Protein AF-A0A7W6QAN7-F1 (afdb_monomer)

Mean predicted aligned error: 10.16 Å

Foldseek 3Di:
DDDPPPDPPPDDPPVDDPPPDDVVVVVVLVVQVCVLLVLLLVLLQQLLDPDQLLRNLLSLLSSLVSLLVLLPPPPHAADDPVSLVSSLVSLVSSLVSLVVLLVVVPPPPPVVLSVVLSVLSNVSSVSSNDPCSDPPDDPVVVVVSSVSSNVSSVSSNVSSVVSVVVVVVVVVVVVVVVVVVCCVVVVPPPD

Structure (mmCIF, N/CA/C/O backbone):
data_AF-A0A7W6QAN7-F1
#
_entry.id   AF-A0A7W6QAN7-F1
#
loop_
_atom_site.group_PDB
_atom_site.id
_atom_site.type_symbol
_atom_site.label_atom_id
_atom_site.label_alt_id
_atom_site.label_comp_id
_atom_site.label_asym_id
_atom_site.label_entity_id
_atom_site.label_seq_id
_atom_site.pdbx_PDB_ins_code
_atom_site.Cartn_x
_atom_site.Cartn_y
_atom_site.Cartn_z
_atom_site.occupancy
_atom_site.B_iso_or_equiv
_atom_site.auth_seq_id
_atom_site.auth_comp_id
_atom_site.auth_asym_id
_atom_site.auth_atom_id
_atom_site.pdbx_PDB_model_num
ATOM 1 N N . MET A 1 1 ? 54.625 -9.431 -15.258 1.00 39.78 1 MET A N 1
ATOM 2 C CA . MET A 1 1 ? 53.895 -8.345 -14.573 1.00 39.78 1 MET A CA 1
ATOM 3 C C . MET A 1 1 ? 53.810 -7.167 -15.525 1.00 39.78 1 MET A C 1
ATOM 5 O O . MET A 1 1 ? 54.750 -6.391 -15.596 1.00 39.78 1 MET A O 1
ATOM 9 N N . ALA A 1 2 ? 52.734 -7.105 -16.310 1.00 32.12 2 ALA A N 1
ATOM 10 C CA . ALA A 1 2 ? 52.410 -5.961 -17.155 1.00 32.12 2 ALA A CA 1
ATOM 11 C C . ALA A 1 2 ? 51.303 -5.163 -16.451 1.00 32.12 2 ALA A C 1
ATOM 13 O O . ALA A 1 2 ? 50.337 -5.752 -15.968 1.00 32.12 2 ALA A O 1
ATOM 14 N N . SER A 1 3 ? 51.520 -3.858 -16.320 1.00 34.34 3 SER A N 1
ATOM 15 C CA . SER A 1 3 ? 50.620 -2.895 -15.686 1.00 34.34 3 SER A CA 1
ATOM 16 C C . SER A 1 3 ? 49.365 -2.708 -16.545 1.00 34.34 3 SER A C 1
ATOM 18 O O . SER A 1 3 ? 49.487 -2.406 -17.725 1.00 34.34 3 SER A O 1
ATOM 20 N N . ILE A 1 4 ? 48.173 -2.881 -15.965 1.00 44.44 4 ILE A N 1
ATOM 21 C CA . ILE A 1 4 ? 46.858 -2.679 -16.614 1.00 44.44 4 ILE A CA 1
ATOM 22 C C . ILE A 1 4 ? 46.400 -1.214 -16.424 1.00 44.44 4 ILE A C 1
ATOM 24 O O . ILE A 1 4 ? 45.236 -0.922 -16.192 1.00 44.44 4 ILE A O 1
ATOM 28 N N . PHE A 1 5 ? 47.335 -0.265 -16.485 1.00 43.25 5 PHE A N 1
ATOM 29 C CA . PHE A 1 5 ? 47.043 1.172 -16.420 1.00 43.25 5 PHE A CA 1
ATOM 30 C C . PHE A 1 5 ? 47.488 1.883 -17.702 1.00 43.25 5 PHE A C 1
ATOM 32 O O . PHE A 1 5 ? 48.150 2.910 -17.644 1.00 43.25 5 PHE A O 1
ATOM 39 N N . ASP A 1 6 ? 47.094 1.338 -18.853 1.00 43.75 6 ASP A N 1
ATOM 40 C CA . ASP A 1 6 ? 46.910 2.136 -20.069 1.00 43.75 6 ASP A CA 1
ATOM 41 C C . ASP A 1 6 ? 45.412 2.433 -20.193 1.00 43.75 6 ASP A C 1
ATOM 43 O O . ASP A 1 6 ? 44.675 1.810 -20.957 1.00 43.75 6 ASP A O 1
ATOM 47 N N . ALA A 1 7 ? 44.945 3.358 -19.355 1.00 43.59 7 ALA A N 1
ATOM 48 C CA . ALA A 1 7 ? 43.706 4.066 -19.618 1.00 43.59 7 ALA A CA 1
ATOM 49 C C . ALA A 1 7 ? 44.052 5.188 -20.601 1.00 43.59 7 ALA A C 1
ATOM 51 O O . ALA A 1 7 ? 44.757 6.134 -20.251 1.00 43.59 7 ALA A O 1
ATOM 52 N N . HIS A 1 8 ? 43.587 5.048 -21.841 1.00 39.75 8 HIS A N 1
ATOM 53 C CA . HIS A 1 8 ? 43.457 6.181 -22.743 1.00 39.75 8 HIS A CA 1
ATOM 54 C C . HIS A 1 8 ? 42.485 7.178 -22.103 1.00 39.75 8 HIS A C 1
ATOM 56 O O . HIS A 1 8 ? 41.280 6.960 -22.088 1.00 39.75 8 HIS A O 1
ATOM 62 N N . ASP A 1 9 ? 43.054 8.228 -21.520 1.00 56.19 9 ASP A N 1
ATOM 63 C CA . ASP A 1 9 ? 42.389 9.481 -21.185 1.00 56.19 9 ASP A CA 1
ATOM 64 C C . ASP A 1 9 ? 42.264 10.282 -22.489 1.00 56.19 9 ASP A C 1
ATOM 66 O O . ASP A 1 9 ? 43.198 10.965 -22.918 1.00 56.19 9 ASP A O 1
ATOM 70 N N . ASP A 1 10 ? 41.151 10.089 -23.194 1.00 44.56 10 ASP A N 1
ATOM 71 C CA . ASP A 1 10 ? 40.817 10.754 -24.451 1.00 44.56 10 ASP A CA 1
ATOM 72 C C . ASP A 1 10 ? 39.876 11.942 -24.233 1.00 44.56 10 ASP A C 1
ATOM 74 O O . ASP A 1 10 ? 38.940 12.147 -24.989 1.00 44.56 10 ASP A O 1
ATOM 78 N N . GLY A 1 11 ? 40.178 12.787 -23.247 1.00 44.00 11 GLY A N 1
ATOM 79 C CA . GLY A 1 11 ? 39.830 14.199 -23.323 1.00 44.00 11 GLY A CA 1
ATOM 80 C C . GLY A 1 11 ? 38.340 14.543 -23.230 1.00 44.00 11 GLY A C 1
ATOM 81 O O . GLY A 1 11 ? 37.579 14.474 -24.189 1.00 44.00 11 GLY A O 1
ATOM 82 N N . SER A 1 12 ? 38.034 15.205 -22.115 1.00 49.69 12 SER A N 1
ATOM 83 C CA . SER A 1 12 ? 37.045 16.284 -22.032 1.00 49.69 12 SER A CA 1
ATOM 84 C C . SER A 1 12 ? 35.607 15.878 -21.709 1.00 49.69 12 SER A C 1
ATOM 86 O O . SER A 1 12 ? 34.663 16.302 -22.372 1.00 49.69 12 SER A O 1
ATOM 88 N N . TYR A 1 13 ? 35.424 15.199 -20.574 1.00 49.06 13 TYR A N 1
ATOM 89 C CA . TYR A 1 13 ? 34.313 15.591 -19.705 1.00 49.06 13 TYR A CA 1
ATOM 90 C C . TYR A 1 13 ? 34.729 16.878 -18.976 1.00 49.06 13 TYR A C 1
ATOM 92 O O . TYR A 1 13 ? 35.518 16.846 -18.035 1.00 49.06 13 TYR A O 1
ATOM 100 N N . ASP A 1 14 ? 34.257 18.025 -19.459 1.00 60.91 14 ASP A N 1
ATOM 101 C CA . ASP A 1 14 ? 34.571 19.371 -18.952 1.00 60.91 14 ASP A CA 1
ATOM 102 C C . ASP A 1 14 ? 33.869 19.708 -17.620 1.00 60.91 14 ASP A C 1
ATOM 104 O O . ASP A 1 14 ? 34.006 20.813 -17.092 1.00 60.91 14 ASP A O 1
ATOM 108 N N . GLY A 1 15 ? 33.126 18.749 -17.056 1.00 57.91 15 GLY A N 1
ATOM 109 C CA . GLY A 1 15 ? 32.321 18.934 -15.853 1.00 57.91 15 GLY A CA 1
ATOM 110 C C . GLY A 1 15 ? 31.044 19.741 -16.090 1.00 57.91 15 GLY A C 1
ATOM 111 O O . GLY A 1 15 ? 30.321 19.998 -15.126 1.00 57.91 15 GLY A O 1
ATOM 112 N N . LEU A 1 16 ? 30.750 20.134 -17.333 1.00 56.88 16 LEU A N 1
ATOM 113 C CA . LEU A 1 16 ? 29.502 20.783 -17.699 1.00 56.88 16 LEU A CA 1
ATOM 114 C C . LEU A 1 16 ? 28.457 19.723 -18.034 1.00 56.88 16 LEU A C 1
ATOM 116 O O . LEU A 1 16 ? 28.744 18.666 -18.599 1.00 56.88 16 LEU A O 1
ATOM 120 N N . ALA A 1 17 ? 27.216 20.010 -17.650 1.00 57.19 17 ALA A N 1
ATOM 121 C CA . ALA A 1 17 ? 26.102 19.176 -18.053 1.00 57.19 17 ALA A CA 1
ATOM 122 C C . ALA A 1 17 ? 26.003 19.172 -19.595 1.00 57.19 17 ALA A C 1
ATOM 124 O O . ALA A 1 17 ? 26.316 20.194 -20.217 1.00 57.19 17 ALA A O 1
ATOM 125 N N . PRO A 1 18 ? 25.582 18.055 -20.223 1.00 67.56 18 PRO A N 1
ATOM 126 C CA . PRO A 1 18 ? 25.403 17.980 -21.672 1.00 67.56 18 PRO A CA 1
ATOM 127 C C . PRO A 1 18 ? 24.613 19.182 -22.204 1.00 67.56 18 PRO A C 1
ATOM 129 O O . PRO A 1 18 ? 23.730 19.681 -21.513 1.00 67.56 18 PRO A O 1
ATOM 132 N N . ALA A 1 19 ? 24.881 19.628 -23.435 1.00 66.25 19 ALA A N 1
ATOM 133 C CA . ALA A 1 19 ? 24.269 20.835 -24.016 1.00 66.25 19 ALA A CA 1
ATOM 134 C C . ALA A 1 19 ? 22.720 20.829 -24.039 1.00 66.25 19 ALA A C 1
ATOM 136 O O . ALA A 1 19 ? 22.100 21.884 -24.162 1.00 66.25 19 ALA A O 1
ATOM 137 N N . ASP A 1 20 ? 22.115 19.650 -23.871 1.00 68.94 20 ASP A N 1
ATOM 138 C CA . ASP A 1 20 ? 20.671 19.409 -23.870 1.00 68.94 20 ASP A CA 1
ATOM 139 C C . ASP A 1 20 ? 20.092 19.213 -22.451 1.00 68.94 20 ASP A C 1
ATOM 141 O O . ASP A 1 20 ? 18.901 18.935 -22.287 1.00 68.94 20 ASP A O 1
ATOM 145 N N . CYS A 1 21 ? 20.933 19.313 -21.418 1.00 65.62 21 CYS A N 1
ATOM 146 C CA . CYS A 1 21 ? 20.536 19.233 -20.021 1.00 65.62 21 CYS A CA 1
ATOM 147 C C . CYS A 1 21 ? 19.792 20.514 -19.637 1.00 65.62 21 CYS A C 1
ATOM 149 O O . CYS A 1 21 ? 20.347 21.610 -19.685 1.00 65.62 21 CYS A O 1
ATOM 151 N N . ASP A 1 22 ? 18.527 20.366 -19.247 1.00 80.38 22 ASP A N 1
ATOM 152 C CA . ASP A 1 22 ? 17.761 21.392 -18.547 1.00 80.38 22 ASP A CA 1
ATOM 153 C C . ASP A 1 22 ? 17.866 21.094 -17.038 1.00 80.38 22 ASP A C 1
ATOM 155 O O . ASP A 1 22 ? 17.163 20.202 -16.543 1.00 80.38 22 ASP A O 1
ATOM 159 N N . PRO A 1 23 ? 18.722 21.812 -16.283 1.00 78.19 23 PRO A N 1
ATOM 160 C CA . PRO A 1 23 ? 18.954 21.528 -14.868 1.00 78.19 23 PRO A CA 1
ATOM 161 C C . PRO A 1 23 ? 17.695 21.719 -14.018 1.00 78.19 23 PRO A C 1
ATOM 163 O O . PRO A 1 23 ? 17.527 21.057 -12.995 1.00 78.19 23 PRO A O 1
ATOM 166 N N . GLU A 1 24 ? 16.779 22.603 -14.428 1.00 79.19 24 GLU A N 1
ATOM 167 C CA . GLU A 1 24 ? 15.511 22.809 -13.726 1.00 79.19 24 GLU A CA 1
ATOM 168 C C . GLU A 1 24 ? 14.553 21.642 -13.956 1.00 79.19 24 GLU A C 1
ATOM 170 O O . GLU A 1 24 ? 13.767 21.279 -13.074 1.00 79.19 24 GLU A O 1
ATOM 175 N N . ARG A 1 25 ? 14.588 21.035 -15.145 1.00 79.69 25 ARG A N 1
ATOM 176 C CA . ARG A 1 25 ? 13.857 19.797 -15.417 1.00 79.69 25 ARG A CA 1
ATOM 177 C C . ARG A 1 25 ? 14.429 18.631 -14.621 1.00 79.69 25 ARG A C 1
ATOM 179 O O . ARG A 1 25 ? 13.650 17.959 -13.951 1.00 79.69 25 ARG A O 1
ATOM 186 N N . GLU A 1 26 ? 15.743 18.426 -14.630 1.00 79.00 26 GLU A N 1
ATOM 187 C CA . GLU A 1 26 ? 16.379 17.362 -13.841 1.00 79.00 26 GLU A CA 1
ATOM 188 C C . GLU A 1 26 ? 16.109 17.533 -12.343 1.00 79.00 26 GLU A C 1
ATOM 190 O O . GLU A 1 26 ? 15.729 16.579 -11.665 1.00 79.00 26 GLU A O 1
ATOM 195 N N . HIS A 1 27 ? 16.197 18.763 -11.827 1.00 82.31 27 HIS A N 1
ATOM 196 C CA . HIS A 1 27 ? 15.863 19.056 -10.437 1.00 82.31 27 HIS A CA 1
ATOM 197 C C . HIS A 1 27 ? 14.399 18.729 -10.112 1.00 82.31 27 HIS A C 1
ATOM 199 O O . HIS A 1 27 ? 14.119 18.135 -9.070 1.00 82.31 27 HIS A O 1
ATOM 205 N N . ARG A 1 28 ? 13.452 19.064 -11.002 1.00 83.12 28 ARG A N 1
ATOM 206 C CA . ARG A 1 28 ? 12.029 18.722 -10.829 1.00 83.12 28 ARG A CA 1
ATOM 207 C C . ARG A 1 28 ? 11.778 17.220 -10.892 1.00 83.12 28 ARG A C 1
ATOM 209 O O . ARG A 1 28 ? 11.002 16.716 -10.085 1.00 83.12 28 ARG A O 1
ATOM 216 N N . GLU A 1 29 ? 12.410 16.509 -11.821 1.00 83.06 29 GLU A N 1
ATOM 217 C CA . GLU A 1 29 ? 12.291 15.053 -11.946 1.00 83.06 29 GLU A CA 1
ATOM 218 C C . GLU A 1 29 ? 12.873 14.349 -10.710 1.00 83.06 29 GLU A C 1
ATOM 220 O O . GLU A 1 29 ? 12.236 13.454 -10.152 1.00 83.06 29 GLU A O 1
ATOM 225 N N . HIS A 1 30 ? 14.012 14.828 -10.206 1.00 84.12 30 HIS A N 1
ATOM 226 C CA . HIS A 1 30 ? 14.629 14.345 -8.974 1.00 84.12 30 HIS A CA 1
ATOM 227 C C . HIS A 1 30 ? 13.766 14.644 -7.737 1.00 84.12 30 HIS A C 1
ATOM 229 O O . HIS A 1 30 ? 13.515 13.755 -6.925 1.00 84.12 30 HIS A O 1
ATOM 235 N N . ALA A 1 31 ? 13.234 15.862 -7.604 1.00 86.56 31 ALA A N 1
ATOM 236 C CA . ALA A 1 31 ? 12.327 16.218 -6.512 1.00 86.56 31 ALA A CA 1
ATOM 237 C C . ALA A 1 31 ? 11.027 15.397 -6.551 1.00 86.56 31 ALA A C 1
ATOM 239 O O . ALA A 1 31 ? 10.557 14.918 -5.517 1.00 86.56 31 ALA A O 1
ATOM 240 N N . ALA A 1 32 ? 10.461 15.185 -7.743 1.00 85.81 32 ALA A N 1
ATOM 241 C CA . ALA A 1 32 ? 9.280 14.350 -7.930 1.00 85.81 32 ALA A CA 1
ATOM 242 C C . ALA A 1 32 ? 9.557 12.886 -7.572 1.00 85.81 32 ALA A C 1
ATOM 244 O O . ALA A 1 32 ? 8.711 12.244 -6.952 1.00 85.81 32 ALA A O 1
ATOM 245 N N . TYR A 1 33 ? 10.733 12.363 -7.927 1.00 91.31 33 TYR A N 1
ATOM 246 C CA . TYR A 1 33 ? 11.167 11.028 -7.534 1.00 91.31 33 TYR A CA 1
ATOM 247 C C . TYR A 1 33 ? 11.197 10.870 -6.011 1.00 91.31 33 TYR A C 1
ATOM 249 O O . TYR A 1 33 ? 10.479 10.025 -5.475 1.00 91.31 33 TYR A O 1
ATOM 257 N N . TRP A 1 34 ? 11.951 11.722 -5.312 1.00 92.19 34 TRP A N 1
ATOM 258 C CA . TRP A 1 34 ? 12.082 11.645 -3.855 1.00 92.19 34 TRP A CA 1
ATOM 259 C C . TRP A 1 34 ? 10.753 11.845 -3.139 1.00 92.19 34 TRP A C 1
ATOM 261 O O . TRP A 1 34 ? 10.448 11.115 -2.203 1.00 92.19 34 TRP A O 1
ATOM 271 N N . SER A 1 35 ? 9.911 12.763 -3.620 1.00 92.38 35 SER A N 1
ATOM 272 C CA . SER A 1 35 ? 8.575 12.956 -3.056 1.00 92.38 35 SER A CA 1
ATOM 273 C C . SER A 1 35 ? 7.712 11.694 -3.155 1.00 92.38 35 SER A C 1
ATOM 275 O O . SER A 1 35 ? 6.990 11.387 -2.210 1.00 92.38 35 SER A O 1
ATOM 277 N N . ARG A 1 36 ? 7.780 10.950 -4.267 1.00 94.44 36 ARG A N 1
ATOM 278 C CA . ARG A 1 36 ? 7.019 9.701 -4.437 1.00 94.44 36 ARG A CA 1
ATOM 279 C C . ARG A 1 36 ? 7.558 8.582 -3.554 1.00 94.44 36 ARG A C 1
ATOM 281 O O . ARG A 1 36 ? 6.760 7.873 -2.952 1.00 94.44 36 ARG A O 1
ATOM 288 N N . VAL A 1 37 ? 8.880 8.421 -3.509 1.00 95.94 37 VAL A N 1
ATOM 289 C CA . VAL A 1 37 ? 9.545 7.373 -2.722 1.00 95.94 37 VAL A CA 1
ATOM 290 C C . VAL A 1 37 ? 9.291 7.587 -1.235 1.00 95.94 37 VAL A C 1
ATOM 292 O O . VAL A 1 37 ? 8.679 6.725 -0.611 1.00 95.94 37 VAL A O 1
ATOM 295 N N . HIS A 1 38 ? 9.626 8.768 -0.711 1.00 96.12 38 HIS A N 1
ATOM 296 C CA . HIS A 1 38 ? 9.436 9.086 0.704 1.00 96.12 38 HIS A CA 1
ATOM 297 C C . HIS A 1 38 ? 7.978 8.998 1.135 1.00 96.12 38 HIS A C 1
ATOM 299 O O . HIS A 1 38 ? 7.689 8.491 2.210 1.00 96.12 38 HIS A O 1
ATOM 305 N N . TYR A 1 39 ? 7.039 9.410 0.277 1.00 96.88 39 TYR A N 1
ATOM 306 C CA . TYR A 1 39 ? 5.621 9.246 0.583 1.00 96.88 39 TYR A CA 1
ATOM 307 C C . TYR A 1 39 ? 5.248 7.778 0.838 1.00 96.88 39 TYR A C 1
ATOM 309 O O . TYR A 1 39 ? 4.544 7.474 1.797 1.00 96.88 39 TYR A O 1
ATOM 317 N N . VAL A 1 40 ? 5.712 6.853 -0.008 1.00 97.75 40 VAL A N 1
ATOM 318 C CA . VAL A 1 40 ? 5.413 5.424 0.172 1.00 97.75 40 VAL A CA 1
ATOM 319 C C . VAL A 1 40 ? 6.173 4.849 1.370 1.00 97.75 40 VAL A C 1
ATOM 321 O O . VAL A 1 40 ? 5.599 4.053 2.111 1.00 97.75 40 VAL A O 1
ATOM 324 N N . GLU A 1 41 ? 7.424 5.259 1.587 1.00 97.62 41 GLU A N 1
ATOM 325 C CA . GLU A 1 41 ? 8.225 4.858 2.753 1.00 97.62 41 GLU A CA 1
ATOM 326 C C . GLU A 1 41 ? 7.557 5.264 4.070 1.00 97.62 41 GLU A C 1
ATOM 328 O O . GLU A 1 41 ? 7.404 4.422 4.958 1.00 97.62 41 GLU A O 1
ATOM 333 N N . ASP A 1 42 ? 7.108 6.515 4.181 1.00 97.25 42 ASP A N 1
ATOM 334 C CA . ASP A 1 42 ? 6.438 7.042 5.369 1.00 97.25 42 ASP A CA 1
ATOM 335 C C . ASP A 1 42 ? 5.145 6.268 5.654 1.00 97.25 42 ASP A C 1
ATOM 337 O O . ASP A 1 42 ? 4.924 5.803 6.774 1.00 97.25 42 ASP A O 1
ATOM 341 N N . GLU A 1 43 ? 4.301 6.066 4.640 1.00 97.62 43 GLU A N 1
ATOM 342 C CA . GLU A 1 43 ? 3.023 5.364 4.800 1.00 97.62 43 GLU A CA 1
ATOM 343 C C . GLU A 1 43 ? 3.220 3.874 5.136 1.00 97.62 43 GLU A C 1
ATOM 345 O O . GLU A 1 43 ? 2.516 3.336 5.994 1.00 97.62 43 GLU A O 1
ATOM 350 N N . LEU A 1 44 ? 4.198 3.188 4.528 1.00 97.31 44 LEU A N 1
ATOM 351 C CA . LEU A 1 44 ? 4.513 1.799 4.888 1.00 97.31 44 LEU A CA 1
ATOM 352 C C . LEU A 1 44 ? 5.157 1.687 6.273 1.00 97.31 44 LEU A C 1
ATOM 354 O O . LEU A 1 44 ? 4.888 0.724 6.993 1.00 97.31 44 LEU A O 1
ATOM 358 N N . THR A 1 45 ? 5.970 2.665 6.671 1.00 96.50 45 THR A N 1
ATOM 359 C CA . THR A 1 45 ? 6.538 2.731 8.022 1.00 96.50 45 THR A CA 1
ATOM 360 C C . THR A 1 45 ? 5.423 2.871 9.048 1.00 96.50 45 THR A C 1
ATOM 362 O O . THR A 1 45 ? 5.325 2.053 9.960 1.00 96.50 45 THR A O 1
ATOM 365 N N . LEU A 1 46 ? 4.510 3.826 8.846 1.00 94.94 46 LEU A N 1
ATOM 366 C CA . LEU A 1 46 ? 3.331 4.003 9.693 1.00 94.94 46 LEU A CA 1
ATOM 367 C C . LEU A 1 46 ? 2.465 2.740 9.739 1.00 94.94 46 LEU A C 1
ATOM 369 O O . LEU A 1 46 ? 2.002 2.354 10.809 1.00 94.94 46 LEU A O 1
ATOM 373 N N . ALA A 1 47 ? 2.275 2.065 8.603 1.00 94.44 47 ALA A N 1
ATOM 374 C CA . ALA A 1 47 ? 1.537 0.808 8.540 1.00 94.44 47 ALA A CA 1
ATOM 375 C C . ALA A 1 47 ? 2.201 -0.328 9.338 1.00 94.44 47 ALA A C 1
ATOM 377 O O . ALA A 1 47 ? 1.500 -1.204 9.848 1.00 94.44 47 ALA A O 1
ATOM 378 N N . ALA A 1 48 ? 3.530 -0.325 9.459 1.00 93.00 48 ALA A N 1
ATOM 379 C CA . ALA A 1 48 ? 4.303 -1.332 10.183 1.00 93.00 48 ALA A CA 1
ATOM 380 C C . ALA A 1 48 ? 4.434 -1.052 11.693 1.00 93.00 48 ALA A C 1
ATOM 382 O O . ALA A 1 48 ? 4.730 -1.967 12.462 1.00 93.00 48 ALA A O 1
ATOM 383 N N . GLU A 1 49 ? 4.220 0.183 12.147 1.00 89.00 49 GLU A N 1
ATOM 384 C CA . GLU A 1 49 ? 4.371 0.536 13.560 1.00 89.00 49 GLU A CA 1
ATOM 385 C C . GLU A 1 49 ? 3.262 -0.059 14.453 1.00 89.00 49 GLU A C 1
ATOM 387 O O . GLU A 1 49 ? 2.114 -0.176 14.031 1.00 89.00 49 GLU A O 1
ATOM 392 N N . PRO A 1 50 ? 3.528 -0.372 15.736 1.00 76.31 50 PRO A N 1
ATOM 393 C CA . PRO A 1 50 ? 2.513 -0.829 16.689 1.00 76.31 50 PRO A CA 1
ATOM 394 C C . PRO A 1 50 ? 1.669 0.341 17.249 1.00 76.31 50 PRO A C 1
ATOM 396 O O . PRO A 1 50 ? 1.556 0.517 18.462 1.00 76.31 50 PRO A O 1
ATOM 399 N N . ARG A 1 51 ? 1.118 1.189 16.372 1.00 74.81 51 ARG A N 1
ATOM 400 C CA . ARG A 1 51 ? 0.212 2.300 16.723 1.00 74.81 51 ARG A CA 1
ATOM 401 C C . ARG A 1 51 ? -1.265 1.867 16.719 1.00 74.81 51 ARG A C 1
ATOM 403 O O . ARG A 1 51 ? -1.597 0.684 16.687 1.00 74.81 51 ARG A O 1
ATOM 410 N N . GLU A 1 52 ? -2.165 2.851 16.787 1.00 80.88 52 GLU A N 1
ATOM 411 C CA . GLU A 1 52 ? -3.611 2.673 16.650 1.00 80.88 52 GLU A CA 1
ATOM 412 C C . GLU A 1 52 ? -3.967 1.992 15.323 1.00 80.88 52 GLU A C 1
ATOM 414 O O . GLU A 1 52 ? -3.613 2.468 14.241 1.00 80.88 52 GLU A O 1
ATOM 419 N N . ALA A 1 53 ? -4.734 0.902 15.411 1.00 80.44 53 ALA A N 1
ATOM 420 C CA . ALA A 1 53 ? -5.090 0.072 14.265 1.00 80.44 53 ALA A CA 1
ATOM 421 C C . ALA A 1 53 ? -5.726 0.881 13.120 1.00 80.44 53 ALA A C 1
ATOM 423 O O . ALA A 1 53 ? -5.387 0.657 11.959 1.00 80.44 53 ALA A O 1
ATOM 424 N N . ALA A 1 54 ? -6.592 1.860 13.419 1.00 82.88 54 ALA A N 1
ATOM 425 C CA . ALA A 1 54 ? -7.220 2.704 12.399 1.00 82.88 54 ALA A CA 1
ATOM 426 C C . ALA A 1 54 ? -6.195 3.506 11.578 1.00 82.88 54 ALA A C 1
ATOM 428 O O . ALA A 1 54 ? -6.339 3.632 10.359 1.00 82.88 54 ALA A O 1
ATOM 429 N N . CYS A 1 55 ? -5.158 4.026 12.240 1.00 86.75 55 CYS A N 1
ATOM 430 C CA . CYS A 1 55 ? -4.098 4.809 11.614 1.00 86.75 55 CYS A CA 1
ATOM 431 C C . CYS A 1 55 ? -3.243 3.931 10.696 1.00 86.75 55 CYS A C 1
ATOM 433 O O . CYS A 1 55 ? -3.100 4.239 9.514 1.00 86.75 55 CYS A O 1
ATOM 435 N N . ASN A 1 56 ? -2.783 2.786 11.203 1.00 90.12 56 ASN A N 1
ATOM 436 C CA . ASN A 1 56 ? -1.964 1.841 10.440 1.00 90.12 56 ASN A CA 1
ATOM 437 C C . ASN A 1 56 ? -2.699 1.323 9.205 1.00 90.12 56 ASN A C 1
ATOM 439 O O . ASN A 1 56 ? -2.146 1.275 8.109 1.00 90.12 56 ASN A O 1
ATOM 443 N N . THR A 1 57 ? -3.976 0.975 9.376 1.00 91.19 57 THR A N 1
ATOM 444 C CA . THR A 1 57 ? -4.824 0.482 8.286 1.00 91.19 57 THR A CA 1
ATOM 445 C C . THR A 1 57 ? -4.976 1.536 7.189 1.00 91.19 57 THR A C 1
ATOM 447 O O . THR A 1 57 ? -4.907 1.230 5.997 1.00 91.19 57 THR A O 1
ATOM 450 N N . ARG A 1 58 ? -5.181 2.799 7.585 1.00 93.75 58 ARG A N 1
ATOM 451 C CA . ARG A 1 58 ? -5.283 3.919 6.650 1.00 93.75 58 ARG A CA 1
ATOM 452 C C . ARG A 1 58 ? -3.973 4.125 5.895 1.00 93.75 58 ARG A C 1
ATOM 454 O O . ARG A 1 58 ? -4.015 4.269 4.676 1.00 93.75 58 ARG A O 1
ATOM 461 N N . ALA A 1 59 ? -2.851 4.115 6.610 1.00 95.25 59 ALA A N 1
ATOM 462 C CA . ALA A 1 59 ? -1.530 4.291 6.023 1.00 95.25 59 ALA A CA 1
ATOM 463 C C . ALA A 1 59 ? -1.226 3.187 4.998 1.00 95.25 59 ALA A C 1
ATOM 465 O O . ALA A 1 59 ? -0.878 3.471 3.855 1.00 95.25 59 ALA A O 1
ATOM 466 N N . ALA A 1 60 ? -1.521 1.927 5.337 1.00 95.25 60 ALA A N 1
ATOM 467 C CA . ALA A 1 60 ? -1.399 0.806 4.408 1.00 95.25 60 ALA A CA 1
ATOM 468 C C . ALA A 1 60 ? -2.253 0.997 3.140 1.00 95.25 60 ALA A C 1
ATOM 470 O O . ALA A 1 60 ? -1.780 0.766 2.029 1.00 95.25 60 ALA A O 1
ATOM 471 N N . SER A 1 61 ? -3.502 1.459 3.280 1.00 96.62 61 SER A N 1
ATOM 472 C CA . SER A 1 61 ? -4.376 1.746 2.132 1.00 96.62 61 SER A CA 1
ATOM 473 C C . SER A 1 61 ? -3.785 2.822 1.208 1.00 96.62 61 SER A C 1
ATOM 475 O O . SER A 1 61 ? -3.795 2.661 -0.014 1.00 96.62 61 SER A O 1
ATOM 477 N N . PHE A 1 62 ? -3.226 3.894 1.773 1.00 97.38 62 PHE A N 1
ATOM 478 C CA . PHE A 1 62 ? -2.592 4.962 1.001 1.00 97.38 62 PHE A CA 1
ATOM 479 C C . PHE A 1 62 ? -1.282 4.540 0.337 1.00 97.38 62 PHE A C 1
ATOM 481 O O . PHE A 1 62 ? -1.089 4.834 -0.845 1.00 97.38 62 PHE A O 1
ATOM 488 N N . ALA A 1 63 ? -0.434 3.790 1.042 1.00 97.75 63 ALA A N 1
ATOM 489 C CA . ALA A 1 63 ? 0.772 3.209 0.467 1.00 97.75 63 ALA A CA 1
ATOM 490 C C . ALA A 1 63 ? 0.443 2.345 -0.760 1.00 97.75 63 ALA A C 1
ATOM 492 O O . ALA A 1 63 ? 1.038 2.524 -1.822 1.00 97.75 63 ALA A O 1
ATOM 493 N N . LEU A 1 64 ? -0.549 1.453 -0.654 1.00 97.19 64 LEU A N 1
ATOM 494 C CA . LEU A 1 64 ? -0.954 0.575 -1.757 1.00 97.19 64 LEU A CA 1
ATOM 495 C C . LEU A 1 64 ? -1.513 1.342 -2.956 1.00 97.19 64 LEU A C 1
ATOM 497 O O . LEU A 1 64 ? -1.226 0.995 -4.103 1.00 97.19 64 LEU A O 1
ATOM 501 N N . ASP A 1 65 ? -2.297 2.393 -2.718 1.00 97.25 65 ASP A N 1
ATOM 502 C CA . ASP A 1 65 ? -2.798 3.237 -3.800 1.00 97.25 65 ASP A CA 1
ATOM 503 C C . ASP A 1 65 ? -1.658 3.985 -4.506 1.00 97.25 65 ASP A C 1
ATOM 505 O O . ASP A 1 65 ? -1.622 4.032 -5.737 1.00 97.25 65 ASP A O 1
ATOM 509 N N . ALA A 1 66 ? -0.691 4.512 -3.753 1.00 96.88 66 ALA A N 1
ATOM 510 C CA . ALA A 1 66 ? 0.490 5.161 -4.308 1.00 96.88 66 ALA A CA 1
ATOM 511 C C . ALA A 1 66 ? 1.365 4.189 -5.109 1.00 96.88 66 ALA A C 1
ATOM 513 O 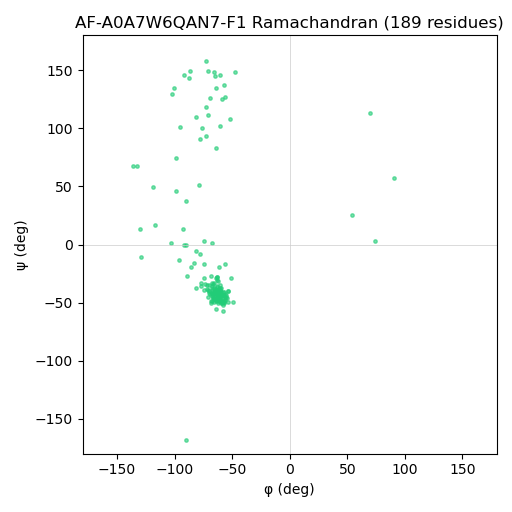O . ALA A 1 66 ? 1.668 4.474 -6.267 1.00 96.88 66 ALA A O 1
ATOM 514 N N . ILE A 1 67 ? 1.675 3.010 -4.559 1.00 97.06 67 ILE A N 1
ATOM 515 C CA . ILE A 1 67 ? 2.389 1.935 -5.266 1.00 97.06 67 ILE A CA 1
ATOM 516 C C . ILE A 1 67 ? 1.678 1.609 -6.580 1.00 97.06 67 ILE A C 1
ATOM 518 O O . ILE A 1 67 ? 2.305 1.614 -7.636 1.00 97.06 67 ILE A O 1
ATOM 522 N N . ARG A 1 68 ? 0.356 1.403 -6.554 1.00 95.12 68 ARG A N 1
ATOM 523 C CA . ARG A 1 68 ? -0.431 1.108 -7.759 1.00 95.12 68 ARG A CA 1
ATOM 524 C C . ARG A 1 68 ? -0.380 2.243 -8.781 1.00 95.12 68 ARG A C 1
ATOM 526 O O . ARG A 1 68 ? -0.333 1.981 -9.979 1.00 95.12 68 ARG A O 1
ATOM 533 N N . ARG A 1 69 ? -0.417 3.503 -8.351 1.00 93.62 69 ARG A N 1
ATOM 534 C CA . ARG A 1 69 ? -0.323 4.653 -9.264 1.00 93.62 69 ARG A CA 1
ATOM 535 C C . ARG A 1 69 ? 1.062 4.750 -9.895 1.00 93.62 69 ARG A C 1
ATOM 537 O O . ARG A 1 69 ? 1.153 4.898 -11.109 1.00 93.62 69 ARG A O 1
ATOM 544 N N . TYR A 1 70 ? 2.118 4.662 -9.092 1.00 94.69 70 TYR A N 1
ATOM 545 C CA . TYR A 1 70 ? 3.487 4.892 -9.552 1.00 94.69 70 TYR A CA 1
ATOM 546 C C . TYR A 1 70 ? 4.055 3.709 -10.324 1.00 94.69 70 TYR A C 1
ATOM 548 O O . TYR A 1 70 ? 4.727 3.920 -11.332 1.00 94.69 70 TYR A O 1
ATOM 556 N N . ALA A 1 71 ? 3.708 2.482 -9.927 1.00 93.19 71 ALA A N 1
ATOM 557 C CA . ALA A 1 71 ? 4.101 1.289 -10.655 1.00 93.19 71 ALA A CA 1
ATOM 558 C C . ALA A 1 71 ? 3.652 1.365 -12.105 1.00 93.19 71 ALA A C 1
ATOM 560 O O . ALA A 1 71 ? 4.479 1.121 -12.963 1.00 93.19 71 ALA A O 1
ATOM 561 N N . PHE A 1 72 ? 2.406 1.777 -12.377 1.00 88.62 72 PHE A N 1
ATOM 562 C CA . PHE A 1 72 ? 1.828 1.858 -13.726 1.00 88.62 72 PHE A CA 1
ATOM 563 C C . PHE A 1 72 ? 2.023 3.204 -14.440 1.00 88.62 72 PHE A C 1
ATOM 565 O O . PHE A 1 72 ? 1.593 3.356 -15.588 1.00 88.62 72 PHE A O 1
ATOM 572 N N . ASP A 1 73 ? 2.682 4.172 -13.804 1.00 90.06 73 ASP A N 1
ATOM 573 C CA . ASP A 1 73 ? 3.034 5.431 -14.450 1.00 90.06 73 ASP A CA 1
ATOM 574 C C . ASP A 1 73 ? 4.148 5.178 -15.477 1.00 90.06 73 ASP A C 1
ATOM 576 O O . ASP A 1 73 ? 5.284 4.824 -15.147 1.00 90.06 73 ASP A O 1
ATOM 580 N N . ARG A 1 74 ? 3.812 5.313 -16.763 1.00 87.00 74 ARG A N 1
ATOM 581 C CA . ARG A 1 74 ? 4.760 5.088 -17.864 1.00 87.00 74 ARG A CA 1
ATOM 582 C C . ARG A 1 74 ? 5.764 6.225 -18.015 1.00 87.00 74 ARG A C 1
ATOM 584 O O . ARG A 1 74 ? 6.866 5.963 -18.478 1.00 87.00 74 ARG A O 1
ATOM 591 N N . ALA A 1 75 ? 5.375 7.440 -17.636 1.00 85.25 75 ALA A N 1
ATOM 592 C CA . ALA A 1 75 ? 6.197 8.639 -17.763 1.00 85.25 75 ALA A CA 1
ATOM 593 C C . ALA A 1 75 ? 6.957 8.972 -16.468 1.00 85.25 75 ALA A C 1
ATOM 595 O O . ALA A 1 75 ? 7.849 9.813 -16.477 1.00 85.25 75 ALA A O 1
ATOM 596 N N . GLY A 1 76 ? 6.583 8.337 -15.356 1.00 85.62 76 GLY A N 1
ATOM 597 C CA . GLY A 1 76 ? 7.189 8.559 -14.053 1.00 85.62 76 GLY A CA 1
ATOM 598 C C . GLY A 1 76 ? 8.595 7.968 -13.905 1.00 85.62 76 GLY A C 1
ATOM 599 O O . GLY A 1 76 ? 8.942 7.005 -14.597 1.00 85.62 76 GLY A O 1
ATOM 600 N N . PRO A 1 77 ? 9.386 8.498 -12.956 1.00 89.62 77 PRO A N 1
ATOM 601 C CA . PRO A 1 77 ? 10.698 7.953 -12.639 1.00 89.62 77 PRO A CA 1
ATOM 602 C C . PRO A 1 77 ? 10.580 6.538 -12.053 1.00 89.62 77 PRO A C 1
ATOM 604 O O . PRO A 1 77 ? 9.635 6.226 -11.316 1.00 89.62 77 PRO A O 1
ATOM 607 N N . ARG A 1 78 ? 11.556 5.685 -12.379 1.00 91.56 78 ARG A N 1
ATOM 608 C CA . ARG A 1 78 ? 11.659 4.308 -11.876 1.00 91.56 78 ARG A CA 1
ATOM 609 C C . ARG A 1 78 ? 12.390 4.259 -10.545 1.00 91.56 78 ARG A C 1
ATOM 611 O O . ARG A 1 78 ? 13.258 5.090 -10.288 1.00 91.56 78 ARG A O 1
ATOM 618 N N . LEU A 1 79 ? 12.031 3.289 -9.705 1.00 94.62 79 LEU A N 1
ATOM 619 C CA . LEU A 1 79 ? 12.714 3.078 -8.429 1.00 94.62 79 LEU A CA 1
ATOM 620 C C . LEU A 1 79 ? 14.171 2.685 -8.650 1.00 94.62 79 LEU A C 1
ATOM 622 O O . LEU A 1 79 ? 14.471 1.782 -9.431 1.00 94.62 79 LEU A O 1
ATOM 626 N N . LEU A 1 80 ? 15.063 3.311 -7.887 1.00 93.50 80 LEU A N 1
ATOM 627 C CA . LEU A 1 80 ? 16.413 2.796 -7.711 1.00 93.50 80 LEU A CA 1
ATOM 628 C C . LEU A 1 80 ? 16.360 1.454 -6.957 1.00 93.50 80 LEU A C 1
ATOM 630 O O . LEU A 1 80 ? 15.495 1.278 -6.090 1.00 93.50 80 LEU A O 1
ATOM 634 N N . PRO A 1 81 ? 17.294 0.520 -7.224 1.00 95.12 81 PRO A N 1
ATOM 635 C CA . PRO A 1 81 ? 17.299 -0.795 -6.583 1.00 95.12 81 PRO A CA 1
ATOM 636 C C . PRO A 1 81 ? 17.271 -0.744 -5.050 1.00 95.12 81 PRO A C 1
ATOM 638 O O . PRO A 1 81 ? 16.524 -1.502 -4.441 1.00 95.12 81 PRO A O 1
ATOM 641 N N . CYS A 1 82 ? 18.012 0.183 -4.430 1.00 94.94 82 CYS A N 1
ATOM 642 C CA . CYS A 1 82 ? 18.042 0.339 -2.974 1.00 94.94 82 CYS A CA 1
ATOM 643 C C . CYS A 1 82 ? 16.660 0.665 -2.389 1.00 94.94 82 CYS A C 1
ATOM 645 O O . CYS A 1 82 ? 16.221 -0.011 -1.464 1.00 94.94 82 CYS A O 1
ATOM 647 N N . HIS A 1 83 ? 15.945 1.634 -2.966 1.00 96.56 83 HIS A N 1
ATOM 648 C CA . HIS A 1 83 ? 14.615 2.013 -2.481 1.00 96.56 83 HIS A CA 1
ATOM 649 C C . HIS A 1 83 ? 13.572 0.946 -2.798 1.00 96.56 83 HIS A C 1
ATOM 651 O O . HIS A 1 83 ? 12.678 0.702 -2.000 1.00 96.56 83 HIS A O 1
ATOM 657 N N . ARG A 1 84 ? 13.684 0.256 -3.940 1.00 97.12 84 ARG A N 1
ATOM 658 C CA . ARG A 1 84 ? 12.816 -0.891 -4.235 1.00 97.12 84 ARG A CA 1
ATOM 659 C C . ARG A 1 84 ? 12.923 -1.948 -3.137 1.00 97.12 84 ARG A C 1
ATOM 661 O O . ARG A 1 84 ? 11.900 -2.411 -2.637 1.00 97.12 84 ARG A O 1
ATOM 668 N N . ASP A 1 85 ? 14.143 -2.326 -2.774 1.00 97.44 85 ASP A N 1
ATOM 669 C CA . ASP A 1 85 ? 14.383 -3.370 -1.781 1.00 97.44 85 ASP A CA 1
ATOM 670 C C . ASP A 1 85 ? 13.930 -2.915 -0.380 1.00 97.44 85 ASP A C 1
ATOM 672 O O . ASP A 1 85 ? 13.317 -3.689 0.356 1.00 97.44 85 ASP A O 1
ATOM 676 N N . GLU A 1 86 ? 14.131 -1.640 -0.040 1.00 97.56 86 GLU A N 1
ATOM 677 C CA . GLU A 1 86 ? 13.629 -1.034 1.197 1.00 97.56 86 GLU A CA 1
ATOM 678 C C . GLU A 1 86 ? 12.096 -1.038 1.279 1.00 97.56 86 GLU A C 1
ATOM 680 O O . GLU A 1 86 ? 11.529 -1.511 2.267 1.00 97.56 86 GLU A O 1
ATOM 685 N N . LEU A 1 87 ? 11.407 -0.613 0.217 1.00 98.19 87 LEU A N 1
ATOM 686 C CA . LEU A 1 87 ? 9.945 -0.640 0.144 1.00 98.19 87 LEU A CA 1
ATOM 687 C C . LEU A 1 87 ? 9.385 -2.063 0.277 1.00 98.19 87 LEU A C 1
ATOM 689 O O . LEU A 1 87 ? 8.362 -2.261 0.935 1.00 98.19 87 LEU A O 1
ATOM 693 N N . LEU A 1 88 ? 10.053 -3.068 -0.300 1.00 98.06 88 LEU A N 1
ATOM 694 C CA . LEU A 1 88 ? 9.671 -4.474 -0.128 1.00 98.06 88 LEU A CA 1
ATOM 695 C C . LEU A 1 88 ? 9.800 -4.916 1.334 1.00 98.06 88 LEU A C 1
ATOM 697 O O . LEU A 1 88 ? 8.888 -5.554 1.862 1.00 98.06 88 LEU A O 1
ATOM 701 N N . VAL A 1 89 ? 10.891 -4.551 2.012 1.00 97.75 89 VAL A N 1
ATOM 702 C CA . VAL A 1 89 ? 11.078 -4.846 3.441 1.00 97.75 89 VAL A CA 1
ATOM 703 C C . VAL A 1 89 ? 9.994 -4.176 4.284 1.00 97.75 89 VAL A C 1
ATOM 705 O O . VAL A 1 89 ? 9.416 -4.826 5.158 1.00 97.75 89 VAL A O 1
ATOM 708 N N . LEU A 1 90 ? 9.687 -2.905 4.025 1.00 97.69 90 LEU A N 1
ATOM 709 C CA . LEU A 1 90 ? 8.643 -2.176 4.745 1.00 97.69 90 LEU A CA 1
ATOM 710 C C . LEU A 1 90 ? 7.257 -2.794 4.516 1.00 97.69 90 LEU A C 1
ATOM 712 O O . LEU A 1 90 ? 6.522 -3.006 5.481 1.00 97.69 90 LEU A O 1
ATOM 716 N N . LEU A 1 91 ? 6.925 -3.179 3.279 1.00 97.56 91 LEU A N 1
ATOM 717 C CA . LEU A 1 91 ? 5.677 -3.882 2.969 1.00 97.56 91 LEU A CA 1
ATOM 718 C C . LEU A 1 91 ? 5.573 -5.209 3.735 1.00 97.56 91 LEU A C 1
ATOM 720 O O . LEU A 1 91 ? 4.520 -5.515 4.295 1.00 97.56 91 LEU A O 1
ATOM 724 N N . MET A 1 92 ? 6.660 -5.982 3.805 1.00 96.25 92 MET A N 1
ATOM 725 C CA . MET A 1 92 ? 6.678 -7.237 4.565 1.00 96.25 92 MET A CA 1
ATOM 726 C C . MET A 1 92 ? 6.549 -7.012 6.072 1.00 96.25 92 MET A C 1
ATOM 728 O O . MET A 1 92 ? 5.899 -7.807 6.742 1.00 96.25 92 MET A O 1
ATOM 732 N N . ARG A 1 93 ? 7.097 -5.922 6.618 1.00 95.31 93 ARG A N 1
ATOM 733 C CA . ARG A 1 93 ? 6.877 -5.548 8.027 1.00 95.31 93 ARG A CA 1
ATOM 734 C C . ARG A 1 93 ? 5.430 -5.133 8.296 1.00 95.31 93 ARG A C 1
ATOM 736 O O . ARG A 1 93 ? 4.899 -5.439 9.357 1.00 95.31 93 ARG A O 1
ATOM 743 N N . ALA A 1 94 ? 4.782 -4.470 7.340 1.00 94.31 94 ALA A N 1
ATOM 744 C CA . ALA A 1 94 ? 3.381 -4.067 7.446 1.00 94.31 94 ALA A CA 1
ATOM 745 C C . ALA A 1 94 ? 2.389 -5.232 7.265 1.00 94.31 94 ALA A C 1
ATOM 747 O O . ALA A 1 94 ? 1.221 -5.096 7.638 1.00 94.31 94 ALA A O 1
ATOM 748 N N . LYS A 1 95 ? 2.832 -6.374 6.715 1.00 92.56 95 LYS A N 1
ATOM 749 C CA . LYS A 1 95 ? 1.992 -7.539 6.388 1.00 92.56 95 LYS A CA 1
ATOM 750 C C . LYS A 1 95 ? 1.095 -7.976 7.545 1.00 92.56 95 LYS A C 1
ATOM 752 O O . LYS A 1 95 ? -0.109 -8.132 7.350 1.00 92.56 95 LYS A O 1
ATOM 757 N N . ASP A 1 96 ? 1.658 -8.143 8.737 1.00 88.56 96 ASP A N 1
ATOM 758 C CA . ASP A 1 96 ? 0.899 -8.655 9.881 1.00 88.56 96 ASP A CA 1
ATOM 759 C C . ASP A 1 96 ? -0.196 -7.671 10.303 1.00 88.56 96 ASP A C 1
ATOM 761 O O . ASP A 1 96 ? -1.341 -8.063 10.526 1.00 88.56 96 ASP A O 1
ATOM 765 N N . ASN A 1 97 ? 0.114 -6.372 10.328 1.00 88.75 97 ASN A N 1
ATOM 766 C CA . ASN A 1 97 ? -0.861 -5.327 10.643 1.00 88.75 97 ASN A CA 1
ATOM 767 C C . ASN A 1 97 ? -1.973 -5.245 9.586 1.00 88.75 97 ASN A C 1
ATOM 769 O O . ASN A 1 97 ? -3.143 -5.065 9.935 1.00 88.75 97 ASN A O 1
ATOM 773 N N . ILE A 1 98 ? -1.633 -5.418 8.305 1.00 90.12 98 ILE A N 1
ATOM 774 C CA . ILE A 1 98 ? -2.600 -5.513 7.203 1.00 90.12 98 ILE A CA 1
ATOM 775 C C . ILE A 1 98 ? -3.541 -6.702 7.428 1.00 90.12 98 ILE A C 1
ATOM 777 O O . ILE A 1 98 ? -4.760 -6.524 7.404 1.00 90.12 98 ILE A O 1
ATOM 781 N N . GLY A 1 99 ? -2.993 -7.888 7.709 1.00 87.19 99 GLY A N 1
ATOM 782 C CA . GLY A 1 99 ? -3.775 -9.097 7.978 1.00 87.19 99 GLY A CA 1
ATOM 783 C C . GLY A 1 99 ? -4.719 -8.923 9.168 1.00 87.19 99 GLY A C 1
ATOM 784 O O . GLY A 1 99 ? -5.929 -9.131 9.043 1.00 87.19 99 GLY A O 1
ATOM 785 N N . TRP A 1 100 ? -4.201 -8.431 10.297 1.00 85.38 100 TRP A N 1
ATOM 786 C CA . TRP A 1 100 ? -5.003 -8.142 11.489 1.00 85.38 100 TRP A CA 1
ATOM 787 C C . TRP A 1 100 ? -6.171 -7.202 11.194 1.00 85.38 100 TRP A C 1
ATOM 789 O O . TRP A 1 100 ? -7.293 -7.449 11.638 1.00 85.38 100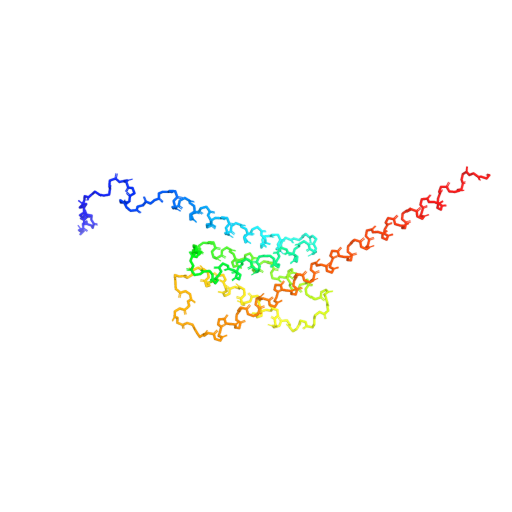 TRP A O 1
ATOM 799 N N . SER A 1 101 ? -5.938 -6.148 10.415 1.00 84.06 101 SER A N 1
ATOM 800 C CA . SER A 1 101 ? -6.960 -5.146 10.100 1.00 84.06 101 SER A CA 1
ATOM 801 C C . SER A 1 101 ? -8.151 -5.728 9.330 1.00 84.06 101 SER A C 1
ATOM 803 O O . SER A 1 101 ? -9.286 -5.281 9.512 1.00 84.06 101 SER A O 1
ATOM 805 N N . LEU A 1 102 ? -7.918 -6.754 8.507 1.00 83.19 102 LEU A N 1
ATOM 806 C CA . LEU A 1 102 ? -8.960 -7.422 7.724 1.00 83.19 102 LEU A CA 1
ATOM 807 C C . LEU A 1 102 ? -9.744 -8.453 8.544 1.00 83.19 102 LEU A C 1
ATOM 809 O O . LEU A 1 102 ? -10.972 -8.505 8.432 1.00 83.19 102 LEU A O 1
ATOM 813 N N . ILE A 1 103 ? -9.068 -9.183 9.440 1.00 79.38 103 ILE A N 1
ATOM 814 C CA . ILE A 1 103 ? -9.712 -10.104 10.393 1.00 79.38 103 ILE A CA 1
ATOM 815 C C . ILE A 1 103 ? -10.759 -9.353 11.232 1.00 79.38 103 ILE A C 1
ATOM 817 O O . ILE A 1 103 ? -11.889 -9.814 11.398 1.00 79.38 103 ILE A O 1
ATOM 821 N N . TRP A 1 104 ? -10.435 -8.142 11.699 1.00 71.38 104 TRP A N 1
ATOM 822 C CA . TRP A 1 104 ? -11.341 -7.303 12.501 1.00 71.38 104 TRP A CA 1
ATOM 823 C C . TRP A 1 104 ? -12.646 -6.890 11.796 1.00 71.38 104 TRP A C 1
ATOM 825 O O . TRP A 1 104 ? -13.610 -6.501 12.474 1.00 71.38 104 TRP A O 1
ATOM 835 N N . ARG A 1 105 ? -12.699 -6.951 10.458 1.00 73.38 105 ARG A N 1
ATOM 836 C CA . ARG A 1 105 ? -13.907 -6.663 9.667 1.00 73.38 105 ARG A CA 1
ATOM 837 C C . ARG A 1 105 ? -14.761 -7.890 9.370 1.00 73.38 105 ARG A C 1
ATOM 839 O O . ARG A 1 105 ? -15.814 -7.726 8.759 1.00 73.38 105 ARG A O 1
ATOM 846 N N . ASN A 1 106 ? -14.367 -9.089 9.811 1.00 66.06 106 ASN A N 1
ATOM 847 C CA . ASN A 1 106 ? -15.058 -10.327 9.436 1.00 66.06 106 ASN A CA 1
ATOM 848 C C . ASN A 1 106 ? -15.175 -10.487 7.907 1.00 66.06 106 ASN A C 1
ATOM 850 O O . ASN A 1 106 ? -16.080 -11.164 7.414 1.00 66.06 106 ASN A O 1
ATOM 854 N N . VAL A 1 107 ? -14.264 -9.868 7.144 1.00 60.41 107 VAL A N 1
ATOM 855 C CA . VAL A 1 107 ? -14.040 -10.298 5.767 1.00 60.41 107 VAL A CA 1
ATOM 856 C C . VAL A 1 107 ? -13.623 -11.760 5.904 1.00 60.41 107 VAL A C 1
ATOM 858 O O . VAL A 1 107 ? -12.710 -12.018 6.691 1.00 60.41 107 VAL A O 1
ATOM 861 N N . PRO A 1 108 ? -14.285 -12.727 5.241 1.00 54.59 108 PRO A N 1
ATOM 862 C CA . PRO A 1 108 ? -13.767 -14.080 5.157 1.00 54.59 108 PRO A CA 1
ATOM 863 C C . PRO A 1 108 ? -12.465 -13.977 4.365 1.00 54.59 108 PRO A C 1
ATOM 865 O O . PRO A 1 108 ? -12.446 -14.078 3.140 1.00 54.59 108 PRO A O 1
ATOM 868 N N . SER A 1 109 ? -11.383 -13.637 5.054 1.00 53.97 109 SER A N 1
ATOM 869 C CA . SER A 1 109 ? -10.051 -13.664 4.508 1.00 53.97 109 SER A CA 1
ATOM 870 C C . SER A 1 109 ? -9.726 -15.138 4.420 1.00 53.97 109 SER A C 1
ATOM 872 O O . SER A 1 109 ? -9.305 -15.762 5.387 1.00 53.97 109 SER A O 1
ATOM 874 N N . ASP A 1 110 ? -9.982 -15.729 3.255 1.00 69.81 110 ASP A N 1
ATOM 875 C CA . ASP A 1 110 ? -9.080 -16.780 2.821 1.00 69.81 110 ASP A CA 1
ATOM 876 C C . ASP A 1 110 ? -7.688 -16.149 2.925 1.00 69.81 110 ASP A C 1
ATOM 878 O O . ASP A 1 110 ? -7.399 -15.198 2.196 1.00 69.81 110 ASP A O 1
ATOM 882 N N . ASP A 1 111 ? -6.886 -16.566 3.907 1.00 75.44 111 ASP A N 1
ATOM 883 C CA . ASP A 1 111 ? -5.566 -15.980 4.173 1.00 75.44 111 ASP A CA 1
ATOM 884 C C . ASP A 1 111 ? -4.733 -15.928 2.881 1.00 75.44 111 ASP A C 1
ATOM 886 O O . ASP A 1 111 ? -3.982 -14.984 2.642 1.00 75.44 111 ASP A O 1
ATOM 890 N N . ARG A 1 112 ? -4.996 -16.865 1.959 1.00 83.19 112 ARG A N 1
ATOM 891 C CA . ARG A 1 112 ? -4.417 -16.912 0.614 1.00 83.19 112 ARG A CA 1
ATOM 892 C C . ARG A 1 112 ? -4.782 -15.717 -0.262 1.00 83.19 112 ARG A C 1
ATOM 894 O O . ARG A 1 112 ? -3.965 -15.298 -1.072 1.00 83.19 112 ARG A O 1
ATOM 901 N N . ALA A 1 113 ? -5.992 -15.176 -0.152 1.00 85.88 113 ALA A N 1
ATOM 902 C CA . ALA A 1 113 ? -6.416 -14.006 -0.916 1.00 85.88 113 ALA A CA 1
ATOM 903 C C . ALA A 1 113 ? -5.704 -12.734 -0.435 1.00 85.88 113 ALA A C 1
ATOM 905 O O . ALA A 1 113 ? -5.289 -11.918 -1.259 1.00 85.88 113 ALA A O 1
ATOM 906 N N . VAL A 1 114 ? -5.521 -12.591 0.883 1.00 88.50 114 VAL A N 1
ATOM 907 C CA . VAL A 1 114 ? -4.754 -11.482 1.472 1.00 88.50 114 VAL A CA 1
ATOM 908 C C . VAL A 1 114 ? -3.287 -11.596 1.077 1.00 88.50 114 VAL A C 1
ATOM 910 O O . VAL A 1 114 ? -2.731 -10.636 0.547 1.00 88.50 114 VAL A O 1
ATOM 913 N N . ASP A 1 115 ? -2.690 -12.777 1.247 1.00 90.75 115 ASP A N 1
ATOM 914 C CA . ASP A 1 115 ? -1.308 -13.042 0.847 1.00 90.75 115 ASP A CA 1
ATOM 915 C C . ASP A 1 115 ? -1.088 -12.755 -0.639 1.00 90.75 115 ASP A C 1
ATOM 917 O O . ASP A 1 115 ? -0.195 -11.985 -0.985 1.00 90.75 115 ASP A O 1
ATOM 921 N N . ALA A 1 116 ? -1.956 -13.260 -1.517 1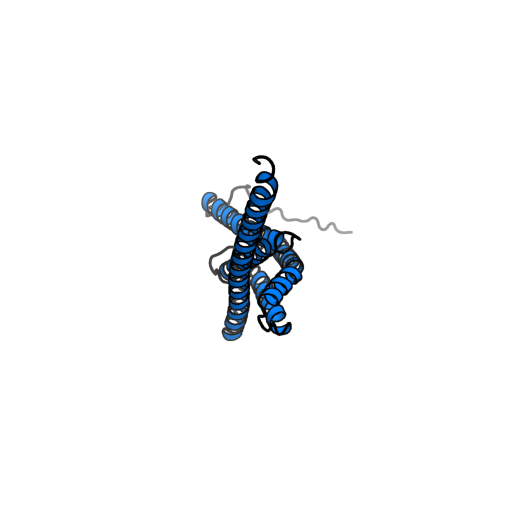.00 92.62 116 ALA A N 1
ATOM 922 C CA . ALA A 1 116 ? -1.838 -13.015 -2.950 1.00 92.62 116 ALA A CA 1
ATOM 923 C C . ALA A 1 116 ? -2.005 -11.531 -3.322 1.00 92.62 116 ALA A C 1
ATOM 925 O O . ALA A 1 116 ? -1.447 -11.068 -4.317 1.00 92.62 116 ALA A O 1
ATOM 926 N N . ALA A 1 117 ? -2.774 -10.758 -2.552 1.00 94.19 117 ALA A N 1
ATOM 927 C CA . ALA A 1 117 ? -2.890 -9.322 -2.776 1.00 94.19 117 ALA A CA 1
ATOM 928 C C . ALA A 1 117 ? -1.672 -8.537 -2.266 1.00 94.19 117 ALA A C 1
ATOM 930 O O . ALA A 1 117 ? -1.277 -7.551 -2.893 1.00 94.19 117 ALA A O 1
ATOM 931 N N . ILE A 1 118 ? -1.038 -8.993 -1.185 1.00 95.38 118 ILE A N 1
ATOM 932 C CA . ILE A 1 118 ? 0.245 -8.460 -0.712 1.00 95.38 118 ILE A CA 1
ATOM 933 C C . ILE A 1 118 ? 1.359 -8.797 -1.712 1.00 95.38 118 ILE A C 1
ATOM 935 O O . ILE A 1 118 ? 2.154 -7.925 -2.058 1.00 95.38 118 ILE A O 1
ATOM 939 N N . GLU A 1 119 ? 1.383 -10.018 -2.245 1.00 96.06 119 GLU A N 1
ATOM 940 C CA . GLU A 1 119 ? 2.292 -10.419 -3.323 1.00 96.06 119 GLU A CA 1
ATOM 941 C C . GLU A 1 119 ? 2.081 -9.572 -4.581 1.00 96.06 119 GLU A C 1
ATOM 943 O O . GLU A 1 119 ? 3.051 -9.131 -5.195 1.00 96.06 119 GLU A O 1
ATOM 948 N N . ALA A 1 120 ? 0.831 -9.264 -4.938 1.00 96.94 120 ALA A N 1
ATOM 949 C CA . ALA A 1 120 ? 0.536 -8.356 -6.042 1.00 96.94 120 ALA A CA 1
ATOM 950 C C . ALA A 1 120 ? 1.093 -6.941 -5.793 1.00 96.94 120 ALA A C 1
ATOM 952 O O . ALA A 1 120 ? 1.646 -6.327 -6.706 1.00 96.94 120 ALA A O 1
ATOM 953 N N . ALA A 1 121 ? 1.009 -6.427 -4.563 1.00 97.62 121 ALA A N 1
ATOM 954 C CA . ALA A 1 121 ? 1.622 -5.150 -4.200 1.00 97.62 121 ALA A CA 1
ATOM 955 C C . ALA A 1 121 ? 3.159 -5.200 -4.270 1.00 97.62 121 ALA A C 1
ATOM 957 O O . ALA A 1 121 ? 3.779 -4.283 -4.810 1.00 97.62 121 ALA A O 1
ATOM 958 N N . ALA A 1 122 ? 3.778 -6.288 -3.805 1.00 98.00 122 ALA A N 1
ATOM 959 C CA . ALA A 1 122 ? 5.218 -6.509 -3.932 1.00 98.00 122 ALA A CA 1
ATOM 960 C C . ALA A 1 122 ? 5.652 -6.579 -5.407 1.00 98.00 122 ALA A C 1
ATOM 962 O O . ALA A 1 122 ? 6.636 -5.951 -5.800 1.00 98.00 122 ALA A O 1
ATOM 963 N N . ALA A 1 123 ? 4.875 -7.263 -6.251 1.00 96.56 123 ALA A N 1
ATOM 964 C CA . ALA A 1 123 ? 5.095 -7.301 -7.690 1.00 96.56 123 ALA A CA 1
ATOM 965 C C . ALA A 1 123 ? 5.010 -5.898 -8.307 1.00 96.56 123 ALA A C 1
ATOM 967 O O . ALA A 1 123 ? 5.834 -5.556 -9.146 1.00 96.56 123 ALA A O 1
ATOM 968 N N . MET A 1 124 ? 4.081 -5.044 -7.867 1.00 96.94 124 MET A N 1
ATOM 969 C CA . MET A 1 124 ? 4.028 -3.649 -8.320 1.00 96.94 124 MET A CA 1
ATOM 970 C C . MET A 1 124 ? 5.245 -2.823 -7.905 1.00 96.94 124 MET A C 1
ATOM 972 O O . MET A 1 124 ? 5.724 -2.031 -8.712 1.00 96.94 124 MET A O 1
ATOM 976 N N . ILE A 1 125 ? 5.770 -3.010 -6.690 1.00 97.69 125 ILE A N 1
ATOM 977 C CA . ILE A 1 125 ? 7.027 -2.370 -6.269 1.00 97.69 125 ILE A CA 1
ATOM 978 C C . ILE A 1 125 ? 8.171 -2.820 -7.188 1.00 97.69 125 ILE A C 1
ATOM 980 O O . ILE A 1 125 ? 8.945 -1.988 -7.661 1.00 97.69 125 ILE A O 1
ATOM 984 N N . ALA A 1 126 ? 8.243 -4.116 -7.508 1.00 95.56 126 ALA A N 1
ATOM 985 C CA . ALA A 1 126 ? 9.230 -4.632 -8.450 1.00 95.56 126 ALA A CA 1
ATOM 986 C C . ALA A 1 126 ? 9.069 -4.012 -9.850 1.00 95.56 126 ALA A C 1
ATOM 988 O O . ALA A 1 126 ? 10.042 -3.490 -10.389 1.00 95.56 126 ALA A O 1
ATOM 989 N N . LEU A 1 127 ? 7.840 -3.973 -10.383 1.00 93.88 127 LEU A N 1
ATOM 990 C CA . LEU A 1 127 ? 7.517 -3.348 -11.672 1.00 93.88 127 LEU A CA 1
ATOM 991 C C . LEU A 1 127 ? 7.919 -1.873 -11.707 1.00 93.88 127 LEU A C 1
ATOM 993 O O . LEU A 1 127 ? 8.459 -1.404 -12.703 1.00 93.88 127 LEU A O 1
ATOM 997 N N . TRP A 1 128 ? 7.703 -1.130 -10.624 1.00 95.19 128 TRP A N 1
ATOM 998 C CA . TRP A 1 128 ? 8.091 0.277 -10.555 1.00 95.19 128 TRP A CA 1
ATOM 999 C C . TRP A 1 128 ? 9.616 0.478 -10.676 1.00 95.19 128 TRP A C 1
ATOM 1001 O O . TRP A 1 128 ? 10.063 1.509 -11.177 1.00 95.19 128 TRP A O 1
ATOM 1011 N N . GLY A 1 129 ? 10.431 -0.500 -10.277 1.00 93.88 129 GLY A N 1
ATOM 1012 C CA . GLY A 1 129 ? 11.890 -0.454 -10.431 1.00 93.88 129 GLY A CA 1
ATOM 1013 C C . GLY A 1 129 ? 12.418 -0.849 -11.811 1.00 93.88 129 GLY A C 1
ATOM 1014 O O . GLY A 1 129 ? 13.618 -0.750 -12.049 1.00 93.88 129 GLY A O 1
ATOM 1015 N N . GLU A 1 130 ? 11.569 -1.315 -12.726 1.00 91.12 130 GLU A N 1
ATOM 1016 C CA . GLU A 1 130 ? 12.020 -1.810 -14.029 1.00 91.12 130 GLU A CA 1
ATOM 1017 C C . GLU A 1 130 ? 12.033 -0.728 -15.109 1.00 91.12 130 GLU A C 1
ATOM 1019 O O . GLU A 1 130 ? 11.161 0.134 -15.168 1.00 91.12 130 GLU A O 1
ATOM 1024 N N . VAL A 1 131 ? 12.999 -0.811 -16.027 1.00 85.88 131 VAL A N 1
ATOM 1025 C CA . VAL A 1 131 ? 13.127 0.131 -17.152 1.00 85.88 131 VAL A CA 1
ATOM 1026 C C . VAL A 1 131 ? 11.952 -0.007 -18.131 1.00 85.88 131 VAL A C 1
ATOM 1028 O O . VAL A 1 131 ? 11.380 0.995 -18.557 1.00 85.88 131 VAL A O 1
ATOM 1031 N N . GLU A 1 132 ? 11.531 -1.242 -18.430 1.00 83.62 132 GLU A N 1
ATOM 1032 C CA . GLU A 1 132 ? 10.427 -1.547 -19.354 1.00 83.62 132 GLU A CA 1
ATOM 1033 C C . GLU A 1 132 ? 9.433 -2.576 -18.760 1.00 83.62 132 GLU A C 1
ATOM 1035 O O . GLU A 1 132 ? 9.287 -3.680 -19.287 1.00 83.62 132 GLU A O 1
ATOM 1040 N N . PRO A 1 133 ? 8.676 -2.231 -17.698 1.00 77.31 133 PRO A N 1
ATOM 1041 C CA . PRO A 1 133 ? 7.897 -3.194 -16.910 1.00 77.31 133 PRO A CA 1
ATOM 1042 C C . PRO A 1 133 ? 6.709 -3.851 -17.640 1.00 77.31 133 PRO A C 1
ATOM 1044 O O . PRO A 1 133 ? 5.972 -4.647 -17.060 1.00 77.31 133 PRO A O 1
ATOM 1047 N N . TRP A 1 134 ? 6.470 -3.542 -18.911 1.00 80.19 134 TRP A N 1
ATOM 1048 C CA . TRP A 1 134 ? 5.250 -3.945 -19.627 1.00 80.19 134 TRP A CA 1
ATOM 1049 C C . TRP A 1 134 ? 5.512 -4.624 -20.958 1.00 80.19 134 TRP A C 1
ATOM 1051 O O . TRP A 1 134 ? 4.566 -5.108 -21.571 1.00 80.19 134 TRP A O 1
ATOM 1061 N N . LYS A 1 135 ? 6.756 -4.592 -21.440 1.00 80.19 135 LYS A N 1
ATOM 1062 C CA . LYS A 1 135 ? 7.063 -4.893 -22.839 1.00 80.19 135 LYS A CA 1
ATOM 1063 C C . LYS A 1 135 ? 6.831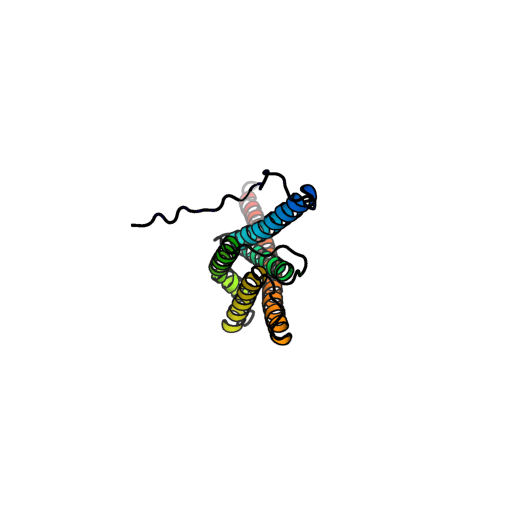 -6.362 -23.192 1.00 80.19 135 LYS A C 1
ATOM 1065 O O . LYS A 1 135 ? 6.423 -6.642 -24.311 1.00 80.19 135 LYS A O 1
ATOM 1070 N N . ASP A 1 136 ? 6.948 -7.248 -22.203 1.00 83.06 136 ASP A N 1
ATOM 1071 C CA . ASP A 1 136 ? 6.892 -8.703 -22.395 1.00 83.06 136 ASP A CA 1
ATOM 1072 C C . ASP A 1 136 ? 5.914 -9.411 -21.440 1.00 83.06 136 ASP A C 1
ATOM 1074 O O . ASP A 1 136 ? 5.945 -10.634 -21.291 1.00 83.06 136 ASP A O 1
ATOM 1078 N N . ARG A 1 137 ? 5.040 -8.657 -20.757 1.00 86.62 137 ARG A N 1
ATOM 1079 C CA . ARG A 1 137 ? 4.093 -9.220 -19.783 1.00 86.62 137 ARG A CA 1
ATOM 1080 C C . ARG A 1 137 ? 2.689 -9.373 -20.377 1.00 86.62 137 ARG A C 1
ATOM 1082 O O . ARG A 1 137 ? 2.186 -8.419 -20.973 1.00 86.62 137 ARG A O 1
ATOM 1089 N N . PRO A 1 138 ? 2.020 -10.523 -20.168 1.00 92.81 138 PRO A N 1
ATOM 1090 C CA . PRO A 1 138 ? 0.624 -10.700 -20.554 1.00 92.81 138 PRO A CA 1
ATOM 1091 C C . PRO A 1 138 ? -0.290 -9.644 -19.911 1.00 92.81 138 PRO A C 1
ATOM 1093 O O . PRO A 1 138 ? -0.151 -9.308 -18.732 1.00 92.81 138 PRO A O 1
ATOM 1096 N N . ALA A 1 139 ? -1.223 -9.094 -20.691 1.00 90.62 139 ALA A N 1
ATOM 1097 C CA . ALA A 1 139 ? -2.100 -8.011 -20.238 1.00 90.62 139 ALA A CA 1
ATOM 1098 C C . ALA A 1 139 ? -3.068 -8.450 -19.123 1.00 90.62 139 ALA A C 1
ATOM 1100 O O . ALA A 1 139 ? -3.398 -7.659 -18.241 1.00 90.62 139 ALA A O 1
ATOM 1101 N N . ASP A 1 140 ? -3.497 -9.707 -19.157 1.00 93.25 140 ASP A N 1
ATOM 1102 C CA . ASP A 1 140 ? -4.309 -10.370 -18.138 1.00 93.25 140 ASP A CA 1
ATOM 1103 C C . ASP A 1 140 ? -3.562 -10.502 -16.806 1.00 93.25 140 ASP A C 1
ATOM 1105 O O . ASP A 1 140 ? -4.134 -10.190 -15.765 1.00 93.25 140 ASP A O 1
ATOM 1109 N N . LEU A 1 141 ? -2.270 -10.846 -16.829 1.00 91.31 141 LEU A N 1
ATOM 1110 C CA . LEU A 1 141 ? -1.440 -10.881 -15.621 1.00 91.31 141 LEU A CA 1
ATOM 1111 C C . LEU A 1 141 ? -1.320 -9.491 -14.981 1.00 91.31 141 LEU A C 1
ATOM 1113 O O . LEU A 1 141 ? -1.486 -9.335 -13.772 1.00 91.31 141 LEU A O 1
ATOM 1117 N N . LEU A 1 142 ? -1.055 -8.463 -15.792 1.00 91.88 142 LEU A N 1
ATOM 1118 C CA . LEU A 1 142 ? -0.975 -7.082 -15.308 1.00 91.88 142 LEU A CA 1
ATOM 1119 C C . LEU A 1 142 ? -2.314 -6.598 -14.734 1.00 91.88 142 LEU A C 1
ATOM 1121 O O . LEU A 1 142 ? -2.331 -5.860 -13.746 1.00 91.88 142 LEU A O 1
ATOM 1125 N N . ALA A 1 143 ? -3.428 -7.010 -15.343 1.00 93.06 143 ALA A N 1
ATOM 1126 C CA . ALA A 1 143 ? -4.765 -6.714 -14.849 1.00 93.06 143 ALA A CA 1
ATOM 1127 C C . ALA A 1 143 ? -5.049 -7.419 -13.515 1.00 93.06 143 ALA A C 1
ATOM 1129 O O . ALA A 1 143 ? -5.510 -6.757 -12.589 1.00 93.06 143 ALA A O 1
ATOM 1130 N N . ASP A 1 144 ? -4.710 -8.705 -13.384 1.00 94.88 144 ASP A N 1
ATOM 1131 C CA . ASP A 1 144 ? -4.895 -9.481 -12.150 1.00 94.88 144 ASP A CA 1
ATOM 1132 C C . ASP A 1 144 ? -4.101 -8.879 -10.983 1.00 94.88 144 ASP A C 1
ATOM 1134 O O . ASP A 1 144 ? -4.664 -8.588 -9.926 1.00 94.88 144 ASP A O 1
ATOM 1138 N N . VAL A 1 145 ? -2.817 -8.569 -11.201 1.00 94.56 145 VAL A N 1
ATOM 1139 C CA . VAL A 1 145 ? -1.974 -7.880 -10.209 1.00 94.56 145 VAL A CA 1
ATOM 1140 C C . VAL A 1 145 ? -2.613 -6.551 -9.796 1.00 94.56 145 VAL A C 1
ATOM 1142 O O . VAL A 1 145 ? -2.742 -6.254 -8.604 1.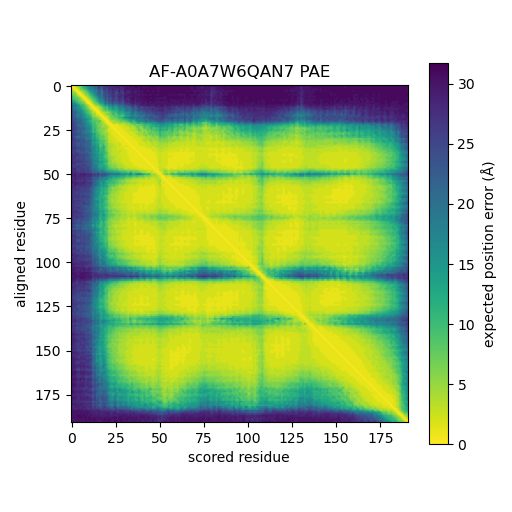00 94.56 145 VAL A O 1
ATOM 1145 N N . ARG A 1 146 ? -3.086 -5.760 -10.769 1.00 94.31 146 ARG A N 1
ATOM 1146 C CA . ARG A 1 146 ? -3.772 -4.487 -10.506 1.00 94.31 146 ARG A CA 1
ATOM 1147 C C . ARG A 1 146 ? -5.034 -4.655 -9.673 1.00 94.31 146 ARG A C 1
ATOM 1149 O O . ARG A 1 146 ? -5.291 -3.846 -8.779 1.00 94.31 146 ARG A O 1
ATOM 1156 N N . ASP A 1 147 ? -5.818 -5.672 -9.978 1.00 95.81 147 ASP A N 1
ATOM 1157 C CA . ASP A 1 147 ? -7.119 -5.894 -9.374 1.00 95.81 147 ASP A CA 1
ATOM 1158 C C . ASP A 1 147 ? -6.998 -6.411 -7.944 1.00 95.81 147 ASP A C 1
ATOM 1160 O O . ASP A 1 147 ? -7.703 -5.906 -7.070 1.00 95.81 147 ASP A O 1
ATOM 1164 N N . ARG A 1 148 ? -6.036 -7.298 -7.672 1.00 95.31 148 ARG A N 1
ATOM 1165 C CA . ARG A 1 148 ? -5.735 -7.771 -6.314 1.00 95.31 148 ARG A CA 1
ATOM 1166 C C . ARG A 1 148 ? -5.264 -6.649 -5.395 1.00 95.31 148 ARG A C 1
ATOM 1168 O O . ARG A 1 148 ? -5.813 -6.482 -4.307 1.00 95.31 148 ARG A O 1
ATOM 1175 N N . ALA A 1 149 ? -4.304 -5.833 -5.835 1.00 94.25 149 ALA A N 1
ATOM 1176 C CA . ALA A 1 149 ? -3.826 -4.723 -5.008 1.00 94.25 149 ALA A CA 1
ATOM 1177 C C . ALA A 1 149 ? -4.917 -3.662 -4.790 1.00 94.25 149 ALA A C 1
ATOM 1179 O O . ALA A 1 149 ? -5.047 -3.121 -3.694 1.00 94.25 149 ALA A O 1
ATOM 1180 N N . ARG A 1 150 ? -5.745 -3.391 -5.811 1.00 95.44 150 ARG A N 1
ATOM 1181 C CA . ARG A 1 150 ? -6.906 -2.494 -5.695 1.00 95.44 150 ARG A CA 1
ATOM 1182 C C . ARG A 1 150 ? -7.949 -3.032 -4.717 1.00 95.44 150 ARG A C 1
ATOM 1184 O O . ARG A 1 150 ? -8.505 -2.259 -3.943 1.00 95.44 150 ARG A O 1
ATOM 1191 N N . TRP A 1 151 ? -8.230 -4.332 -4.754 1.00 94.75 151 TRP A N 1
ATOM 1192 C CA . TRP A 1 151 ? -9.112 -4.966 -3.780 1.00 94.75 151 TRP A CA 1
ATOM 1193 C C . TRP A 1 151 ? -8.579 -4.750 -2.358 1.00 94.75 151 TRP A C 1
ATOM 1195 O O . TRP A 1 151 ? -9.289 -4.180 -1.533 1.00 94.75 151 TRP A O 1
ATOM 1205 N N . LEU A 1 152 ? -7.308 -5.077 -2.105 1.00 94.06 152 LEU A N 1
ATOM 1206 C CA . LEU A 1 152 ? -6.692 -4.916 -0.785 1.00 94.06 152 LEU A CA 1
ATOM 1207 C C . LEU A 1 152 ? -6.713 -3.460 -0.303 1.00 94.06 152 LEU A C 1
ATOM 1209 O O . LEU A 1 152 ? -7.094 -3.183 0.833 1.00 94.06 152 LEU A O 1
ATOM 1213 N N . GLN A 1 153 ? -6.370 -2.520 -1.184 1.00 95.19 153 GLN A N 1
ATOM 1214 C CA . GLN A 1 153 ? -6.441 -1.085 -0.914 1.00 95.19 153 GLN A CA 1
ATOM 1215 C C . GLN A 1 153 ? -7.844 -0.661 -0.446 1.00 95.19 153 GLN A C 1
ATOM 1217 O O . GLN A 1 153 ? -7.967 0.073 0.540 1.00 95.19 153 GLN A O 1
ATOM 1222 N N . ASN A 1 154 ? -8.893 -1.130 -1.127 1.00 93.56 154 ASN A N 1
ATOM 1223 C CA . ASN A 1 154 ? -10.281 -0.807 -0.800 1.00 93.56 154 ASN A CA 1
ATOM 1224 C C . ASN A 1 154 ? -10.721 -1.442 0.522 1.00 93.56 154 ASN A C 1
ATOM 1226 O O . ASN A 1 154 ? -11.370 -0.782 1.334 1.00 93.56 154 ASN A O 1
ATOM 1230 N N . GLU A 1 155 ? -10.354 -2.699 0.767 1.00 92.81 155 GLU A N 1
ATOM 1231 C CA . GLU A 1 155 ? -10.694 -3.379 2.017 1.00 92.81 155 GLU A CA 1
ATOM 1232 C C . GLU A 1 155 ? -10.038 -2.706 3.226 1.00 92.81 155 GLU A C 1
ATOM 1234 O O . GLU A 1 155 ? -10.700 -2.498 4.247 1.00 92.81 155 GLU A O 1
ATOM 1239 N N . LEU A 1 156 ? -8.777 -2.284 3.091 1.00 92.31 156 LEU A N 1
ATOM 1240 C CA . LEU A 1 156 ? -8.074 -1.510 4.113 1.00 92.31 156 LEU A CA 1
ATOM 1241 C C . LEU A 1 156 ? -8.678 -0.113 4.282 1.00 92.31 156 LEU A C 1
ATOM 1243 O O . LEU A 1 156 ? -8.880 0.341 5.407 1.00 92.31 156 LEU A O 1
ATOM 1247 N N . HIS A 1 157 ? -9.053 0.561 3.194 1.00 92.19 157 HIS A N 1
ATOM 1248 C CA . HIS A 1 157 ? -9.739 1.849 3.293 1.00 92.19 157 HIS A CA 1
ATOM 1249 C C . HIS A 1 157 ? -11.021 1.724 4.130 1.00 92.19 157 HIS A C 1
ATOM 1251 O O . HIS A 1 157 ? -11.209 2.455 5.106 1.00 92.19 157 HIS A O 1
ATOM 1257 N N . ASN A 1 158 ? -11.857 0.737 3.812 1.00 91.12 158 ASN A N 1
ATOM 1258 C CA . ASN A 1 158 ? -13.099 0.464 4.529 1.00 91.12 158 ASN A CA 1
ATOM 1259 C C . ASN A 1 158 ? -12.846 0.065 5.994 1.00 91.12 158 ASN A C 1
ATOM 1261 O O . ASN A 1 158 ? -13.514 0.579 6.891 1.00 91.12 158 ASN A O 1
ATOM 1265 N N . ALA A 1 159 ? -11.842 -0.780 6.256 1.00 89.44 159 ALA A N 1
ATOM 1266 C CA . ALA A 1 159 ? -11.403 -1.129 7.611 1.00 89.44 159 ALA A CA 1
ATOM 1267 C C . ALA A 1 159 ? -11.003 0.100 8.428 1.00 89.44 159 ALA A C 1
ATOM 1269 O O . ALA A 1 159 ? -11.460 0.253 9.562 1.00 89.44 159 ALA A O 1
ATOM 1270 N N . SER A 1 160 ? -10.244 1.025 7.842 1.00 90.81 160 SER A N 1
ATOM 1271 C CA . SER A 1 160 ? -9.833 2.248 8.532 1.00 90.81 160 SER A CA 1
ATOM 1272 C C . SER A 1 160 ? -11.025 3.133 8.921 1.00 90.81 160 SER A C 1
ATOM 1274 O O . SER A 1 160 ? -11.071 3.669 10.033 1.00 90.81 160 SER A O 1
ATOM 1276 N N . LEU A 1 161 ? -12.032 3.241 8.045 1.00 89.50 161 LEU A N 1
ATOM 1277 C CA . LEU A 1 161 ? -13.250 4.006 8.312 1.00 89.50 161 LEU A CA 1
ATOM 1278 C C . LEU A 1 161 ? -14.068 3.375 9.441 1.00 89.50 161 LEU A C 1
ATOM 1280 O O . LEU A 1 161 ? -14.482 4.076 10.367 1.00 89.50 161 LEU A O 1
ATOM 1284 N N . GLU A 1 162 ? -14.278 2.059 9.396 1.00 90.31 162 GLU A N 1
ATOM 1285 C CA . GLU A 1 162 ? -15.020 1.342 10.432 1.00 90.31 162 GLU A CA 1
ATOM 1286 C C . GLU A 1 162 ? -14.334 1.424 11.799 1.00 90.31 162 GLU A C 1
ATOM 1288 O O . GLU A 1 162 ? -15.002 1.683 12.806 1.00 90.31 162 GLU A O 1
ATOM 1293 N N . LEU A 1 163 ? -13.008 1.255 11.846 1.00 86.81 163 LEU A N 1
ATOM 1294 C CA . LEU A 1 163 ? -12.228 1.390 13.076 1.00 86.81 163 LEU A CA 1
ATOM 1295 C C . LEU A 1 163 ? -12.355 2.806 13.653 1.00 86.81 163 LEU A C 1
ATOM 1297 O O . LEU A 1 163 ? -12.721 2.950 14.820 1.00 86.81 163 LEU A O 1
ATOM 1301 N N . SER A 1 164 ? -12.199 3.845 12.824 1.00 87.25 164 SER A N 1
ATOM 1302 C CA . SER A 1 164 ? -12.344 5.236 13.276 1.00 87.25 164 SER A CA 1
ATOM 1303 C C . SER A 1 164 ? -13.753 5.540 13.802 1.00 87.25 164 S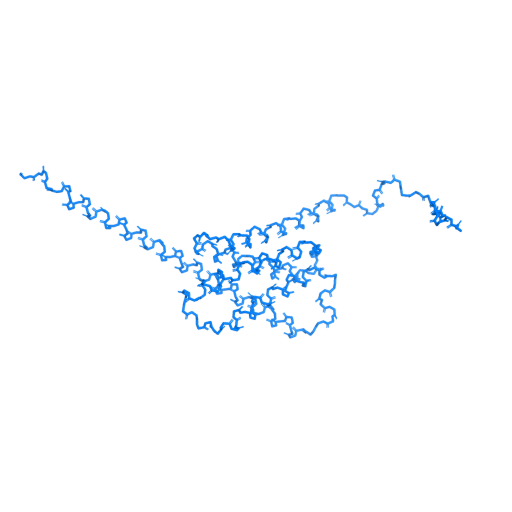ER A C 1
ATOM 1305 O O . SER A 1 164 ? -13.923 6.253 14.796 1.00 87.25 164 SER A O 1
ATOM 1307 N N . ILE A 1 165 ? -14.797 4.986 13.176 1.00 88.81 165 ILE A N 1
ATOM 1308 C CA . ILE A 1 165 ? -16.179 5.130 13.656 1.00 88.81 165 ILE A CA 1
ATOM 1309 C C . ILE A 1 165 ? -16.344 4.461 15.026 1.00 88.81 165 ILE A C 1
ATOM 1311 O O . ILE A 1 165 ? -16.892 5.083 15.943 1.00 88.81 165 ILE A O 1
ATOM 1315 N N . ARG A 1 166 ? -15.854 3.226 15.188 1.00 86.50 166 ARG A N 1
ATOM 1316 C CA . ARG A 1 166 ? -15.925 2.477 16.453 1.00 86.50 166 ARG A CA 1
ATOM 1317 C C . ARG A 1 166 ? -15.168 3.191 17.575 1.00 86.50 166 ARG A C 1
ATOM 1319 O O . ARG A 1 166 ? -15.685 3.288 18.687 1.00 86.50 166 ARG A O 1
ATOM 1326 N N . GLU A 1 167 ? -13.992 3.742 17.295 1.00 86.06 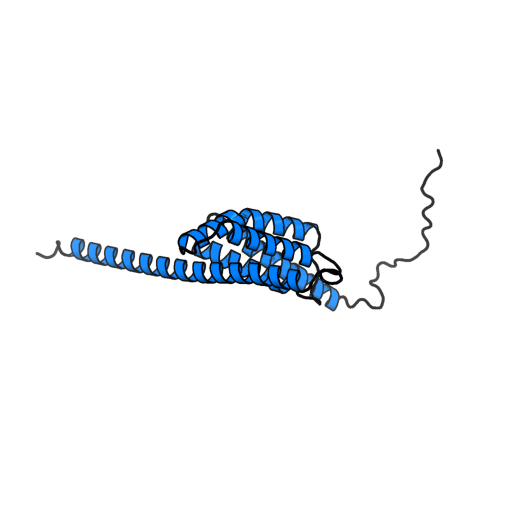167 GLU A N 1
ATOM 1327 C CA . GLU A 1 167 ? -13.202 4.529 18.253 1.00 86.06 167 GLU A CA 1
ATOM 1328 C C . GLU A 1 167 ? -13.957 5.778 18.718 1.00 86.06 167 GLU A C 1
ATOM 1330 O O . GLU A 1 167 ? -14.116 6.002 19.921 1.00 86.06 167 GLU A O 1
ATOM 1335 N N . ARG A 1 168 ? -14.531 6.550 17.784 1.00 87.31 168 ARG A N 1
ATOM 1336 C CA . ARG A 1 168 ? -15.350 7.727 18.122 1.00 87.31 168 ARG A CA 1
ATOM 1337 C C . ARG A 1 168 ? -16.579 7.353 18.949 1.00 87.31 168 ARG A C 1
ATOM 1339 O O . ARG A 1 168 ? -16.943 8.081 19.872 1.00 87.31 168 ARG A O 1
ATOM 1346 N N . GLN A 1 169 ? -17.231 6.234 18.637 1.00 90.00 169 GLN A N 1
ATOM 1347 C CA . GLN A 1 169 ? -18.367 5.732 19.415 1.00 90.00 169 GLN A CA 1
ATOM 1348 C C . GLN A 1 169 ? -17.954 5.330 20.837 1.00 90.00 169 GLN A C 1
ATOM 1350 O O . GLN A 1 169 ? -18.643 5.689 2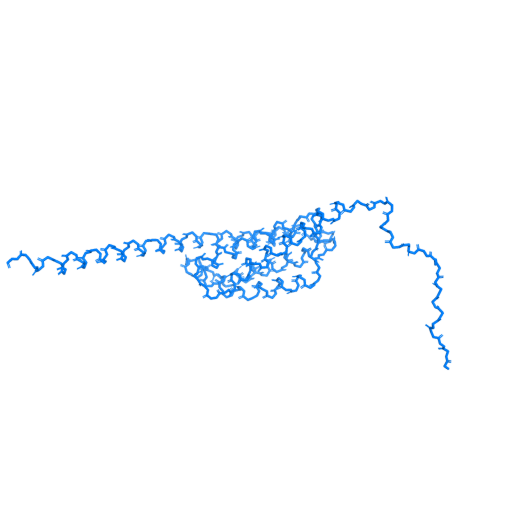1.798 1.00 90.00 169 GLN A O 1
ATOM 1355 N N . ARG A 1 170 ? -16.812 4.649 20.997 1.00 87.88 170 ARG A N 1
ATOM 1356 C CA . ARG A 1 170 ? -16.256 4.303 22.314 1.00 87.88 170 ARG A CA 1
ATOM 1357 C C . ARG A 1 170 ? -15.931 5.551 23.129 1.00 87.88 170 ARG A C 1
ATOM 1359 O O . ARG A 1 170 ? -16.390 5.649 24.263 1.00 87.88 170 ARG A O 1
ATOM 1366 N N . ALA A 1 171 ? -15.248 6.534 22.543 1.00 88.56 171 ALA A N 1
ATOM 1367 C CA . ALA A 1 171 ? -14.918 7.791 23.217 1.00 88.56 171 ALA A CA 1
ATOM 1368 C C . ALA A 1 171 ? -16.175 8.536 23.708 1.00 88.56 171 ALA A C 1
ATOM 1370 O O . ALA A 1 171 ? -16.238 8.986 24.853 1.00 88.56 171 ALA A O 1
ATOM 1371 N N . ARG A 1 172 ? -17.225 8.599 22.875 1.00 90.75 172 ARG A N 1
ATOM 1372 C CA . ARG A 1 172 ? -18.522 9.186 23.262 1.00 90.75 172 ARG A CA 1
ATOM 1373 C C . ARG A 1 172 ? -19.180 8.434 24.417 1.00 90.75 172 ARG A C 1
ATOM 1375 O O . ARG A 1 172 ? -19.732 9.067 25.314 1.00 90.75 172 ARG A O 1
ATOM 1382 N N . THR A 1 173 ? -19.116 7.104 24.398 1.00 90.25 173 THR A N 1
ATOM 1383 C CA . THR A 1 173 ? -19.694 6.250 25.446 1.00 90.25 173 THR A CA 1
ATOM 1384 C C . THR A 1 173 ? -18.964 6.440 26.773 1.00 90.25 173 THR A C 1
ATOM 1386 O O . THR A 1 173 ? -19.614 6.651 27.792 1.00 90.25 173 THR A O 1
ATOM 1389 N N . ILE A 1 174 ? -17.628 6.450 26.760 1.00 91.69 174 ILE A N 1
ATOM 1390 C CA . ILE A 1 174 ? -16.800 6.697 27.950 1.00 91.69 174 ILE A CA 1
ATOM 1391 C C . ILE A 1 174 ? -17.137 8.065 28.552 1.00 91.69 174 ILE A C 1
ATOM 1393 O O . ILE A 1 174 ? -17.510 8.141 29.719 1.00 91.69 174 ILE A O 1
ATOM 1397 N N . SER A 1 175 ? -17.147 9.120 27.733 1.00 89.94 175 SER A N 1
ATOM 1398 C CA . SER A 1 175 ? -17.503 10.471 28.182 1.00 89.94 175 SER A CA 1
ATOM 1399 C C . SER A 1 175 ? -18.937 10.566 28.732 1.00 89.94 175 SER A C 1
ATOM 1401 O O . SER A 1 175 ? -19.210 11.321 29.667 1.00 89.94 175 SER A O 1
ATOM 1403 N N . ALA A 1 176 ? -19.894 9.817 28.174 1.00 90.12 176 ALA A N 1
ATOM 1404 C CA . ALA A 1 176 ? -21.251 9.752 28.717 1.00 90.12 176 ALA A CA 1
ATOM 1405 C C . ALA A 1 176 ? -21.286 9.055 30.088 1.00 90.12 176 ALA A C 1
ATOM 1407 O O . ALA A 1 176 ? -21.908 9.569 31.017 1.00 90.12 176 ALA A O 1
ATOM 1408 N N . VAL A 1 177 ? -20.582 7.930 30.237 1.00 91.00 177 VAL A N 1
ATOM 1409 C CA . VAL A 1 177 ? -20.482 7.192 31.506 1.00 91.00 177 VAL A CA 1
ATOM 1410 C C . VAL A 1 177 ? -19.799 8.032 32.585 1.00 91.00 177 VAL A C 1
ATOM 1412 O O . VAL A 1 177 ? -20.271 8.064 33.719 1.00 91.00 177 VAL A O 1
ATOM 1415 N N . GLU A 1 178 ? -18.727 8.747 32.251 1.00 91.50 178 GLU A N 1
ATOM 1416 C CA . GLU A 1 178 ? -18.038 9.657 33.174 1.00 91.50 178 GLU A CA 1
ATOM 1417 C C . GLU A 1 178 ? -18.949 10.794 33.644 1.00 91.50 178 GLU A C 1
ATOM 1419 O O . GLU A 1 178 ? -18.996 11.082 34.839 1.00 91.50 178 GLU A O 1
ATOM 1424 N N . ARG A 1 179 ? -19.751 11.379 32.742 1.00 88.50 179 ARG A N 1
ATOM 1425 C CA . ARG A 1 179 ? -20.756 12.393 33.106 1.00 88.50 179 ARG A CA 1
ATOM 1426 C C . ARG A 1 179 ? -21.831 11.840 34.042 1.00 88.50 179 ARG A C 1
ATOM 1428 O O . ARG A 1 179 ? -22.153 12.492 35.033 1.00 88.50 179 ARG A O 1
ATOM 1435 N N . ILE A 1 180 ? -22.344 10.637 33.770 1.00 90.25 180 ILE A N 1
ATOM 1436 C CA . ILE A 1 180 ? -23.325 9.965 34.640 1.00 90.25 180 ILE A CA 1
ATOM 1437 C C . ILE A 1 180 ? -22.723 9.713 36.027 1.00 90.25 180 ILE A C 1
ATOM 1439 O O . ILE A 1 180 ? -23.351 10.041 37.030 1.00 90.25 180 ILE A O 1
ATOM 1443 N N . LYS A 1 181 ? -21.492 9.186 36.099 1.00 88.31 181 LYS A N 1
ATOM 1444 C CA . LYS A 1 181 ? -20.782 8.968 37.370 1.00 88.31 181 LYS A CA 1
ATOM 1445 C C . LYS A 1 181 ? -20.586 10.273 38.140 1.00 88.31 181 LYS A C 1
ATOM 1447 O O . LYS A 1 181 ? -20.847 10.307 39.337 1.00 88.31 181 LYS A O 1
ATOM 1452 N N . ALA A 1 182 ? -20.178 11.346 37.465 1.00 85.25 182 ALA A N 1
ATOM 1453 C CA . ALA A 1 182 ? -19.994 12.653 38.089 1.00 85.25 182 ALA A CA 1
ATOM 1454 C C . ALA A 1 182 ? -21.306 13.213 38.666 1.00 85.25 182 ALA A C 1
ATOM 1456 O O . ALA A 1 182 ? -21.306 13.750 39.769 1.00 85.25 182 ALA A O 1
ATOM 1457 N N . HIS A 1 183 ? -22.434 13.045 37.966 1.00 81.81 183 HIS A N 1
ATOM 1458 C CA . HIS A 1 183 ? -23.750 13.458 38.474 1.00 81.81 183 HIS A CA 1
ATOM 1459 C C . HIS A 1 183 ? -24.228 12.585 39.641 1.00 81.81 183 HIS A C 1
ATOM 1461 O O . HIS A 1 183 ? -24.748 13.108 40.623 1.00 81.81 183 HIS A O 1
ATOM 1467 N N . ALA A 1 184 ? -24.009 11.270 39.572 1.00 79.88 184 ALA A N 1
ATOM 1468 C CA . ALA A 1 184 ? -24.385 10.341 40.636 1.00 79.88 184 ALA A CA 1
ATOM 1469 C C . ALA A 1 184 ? -23.567 10.544 41.926 1.00 79.88 184 ALA A C 1
ATOM 1471 O O . ALA A 1 184 ? -24.091 10.353 43.018 1.00 79.88 184 ALA A O 1
ATOM 1472 N N . LEU A 1 185 ? -22.295 10.944 41.811 1.00 75.06 185 LEU A N 1
ATOM 1473 C CA . LEU A 1 185 ? -21.402 11.169 42.955 1.00 75.06 185 LEU A CA 1
ATOM 1474 C C . LEU A 1 185 ? -21.458 12.609 43.497 1.00 75.06 185 LEU A C 1
ATOM 1476 O O . LEU A 1 185 ? -21.218 12.814 44.682 1.00 75.06 185 LEU A O 1
ATOM 1480 N N . GLY A 1 186 ? -21.799 13.601 42.666 1.00 59.62 186 GLY A N 1
ATOM 1481 C CA . GLY A 1 186 ? -21.937 15.006 43.074 1.00 59.62 186 GLY A CA 1
ATOM 1482 C C . GLY A 1 186 ? -23.291 15.372 43.698 1.00 59.62 186 GLY A C 1
ATOM 1483 O O . GLY A 1 186 ? -23.400 16.410 44.343 1.00 59.62 186 GLY A O 1
ATOM 1484 N N . GLY A 1 187 ? -24.322 14.533 43.540 1.00 54.97 187 GLY A N 1
ATOM 1485 C CA . GLY A 1 187 ? -25.674 14.781 44.061 1.00 54.97 187 GLY A CA 1
ATOM 1486 C C . GLY A 1 187 ? -25.877 14.523 45.563 1.00 54.97 187 GLY A C 1
ATOM 1487 O O . GLY A 1 187 ? -26.925 14.875 46.092 1.00 54.97 187 GLY A O 1
ATOM 1488 N N . ASN A 1 188 ? -24.897 13.947 46.271 1.00 47.88 188 ASN A N 1
ATOM 1489 C CA . ASN A 1 188 ? -25.019 13.559 47.689 1.00 47.88 188 ASN A CA 1
ATOM 1490 C C . ASN A 1 188 ? -24.540 14.627 48.698 1.00 47.88 188 ASN A C 1
ATOM 1492 O O . ASN A 1 188 ? -24.341 14.318 49.872 1.00 47.88 188 ASN A O 1
ATOM 1496 N N . HIS A 1 189 ? -24.327 15.877 48.276 1.00 46.94 189 HIS A N 1
ATOM 1497 C CA . HIS A 1 189 ? -23.902 16.975 49.167 1.00 46.94 189 HIS A CA 1
ATOM 1498 C C . HIS A 1 189 ? -24.914 18.125 49.275 1.00 46.94 189 HIS A C 1
ATOM 1500 O O . HIS A 1 189 ? -24.575 19.205 49.751 1.00 46.94 189 HIS A O 1
ATOM 1506 N N . ALA A 1 190 ? -26.164 17.892 48.872 1.00 47.34 190 ALA A N 1
ATOM 1507 C CA . ALA A 1 190 ? -27.260 18.838 49.056 1.00 47.34 190 ALA A CA 1
ATOM 1508 C C . ALA A 1 190 ? -28.522 18.115 49.553 1.00 47.34 190 ALA A C 1
ATOM 1510 O O . ALA A 1 190 ? -29.505 17.997 48.824 1.00 47.34 190 ALA A O 1
ATOM 1511 N N . ALA A 1 191 ? -28.472 17.597 50.781 1.00 42.16 191 ALA A N 1
ATOM 1512 C CA . ALA A 1 191 ? -29.644 17.224 51.571 1.00 42.16 191 ALA A CA 1
ATOM 1513 C C . ALA A 1 191 ? -29.323 17.391 53.058 1.00 42.16 191 ALA A C 1
ATOM 1515 O O . ALA A 1 191 ? -28.253 16.890 53.474 1.00 42.16 191 ALA A O 1
#

Organism: NCBI:txid1138170

Radius of gyration: 25.46 Å; Cα contacts (8 Å, |Δi|>4): 161; chains: 1; bounding box: 84×40×76 Å

pLDDT: mean 83.99, std 15.91, range [32.12, 98.19]

Secondary structure (DSSP, 8-state):
----------S---SPPPTT--HHHHHHHHHHHHHHHHHHHHHHHHHHSSS-HHHHHHHHHHHHHHHHHHHT-SSSPPPPHHHHHHHHHHHHHHHHHHHHHHHTTT----HHHHHHHHHHHHHHHHHHT-SSTTTTS-HHHHHHHHHHHHHHHHHHHHHHHHHHHHHHHHHHHHHHHHHHHHHHHHGGG--

Sequence (191 aa):
MASIFDAHDDGSYDGLAPADCDPEREHREHAAYWSRVHYVEDELTLAAEPREAACNTRAASFALDAIRRYAFDRAGPRLLPCHRDELLVLLMRAKDNIGWSLIWRNVPSDDRAVDAAIEAAAAMIALWGEVEPWKDRPADLLADVRDRARWLQNELHNASLELSIRERQRARTISAVERIKAHALGGNHAA

Solvent-accessible surface area (backbone atoms only — not comparable to full-atom values): 10520 Å² total; per-residue (Å²): 139,81,80,94,76,80,72,85,81,79,78,77,86,82,81,66,76,59,98,85,62,52,68,70,55,51,50,50,54,51,51,54,42,51,55,55,52,51,52,38,48,52,21,23,47,49,14,42,47,98,65,61,65,35,58,20,26,38,25,39,18,51,23,44,51,49,42,58,52,51,30,70,37,84,87,54,79,57,41,54,71,69,60,37,55,49,49,47,52,34,48,60,56,16,43,63,50,54,53,52,48,42,57,78,66,68,52,86,66,53,63,65,60,55,50,52,17,52,50,23,44,48,50,32,46,54,36,21,41,38,95,67,69,59,85,88,54,60,68,66,58,56,48,50,33,52,49,36,28,50,49,50,24,50,54,27,42,52,37,16,52,53,43,49,50,52,51,53,51,48,54,52,49,50,56,51,52,52,50,53,50,51,53,67,67,62,61,79,80,78,126

Nearest PDB structures (foldseek):
  5krw-assembly1_A  TM=3.148E-01  e=7.734E-02  Salmonella enterica subsp. enterica serovar Typhimurium str. LT2
  6s37-assembly1_A  TM=3.581E-01  e=1.103E+00  Pseudomonas putida KT2440
  1ory-assembly1_A  TM=4.384E-01  e=5.595E+00  Aquifex aeolicus VF5
  1orj-assembly2_B  TM=2.998E-01  e=2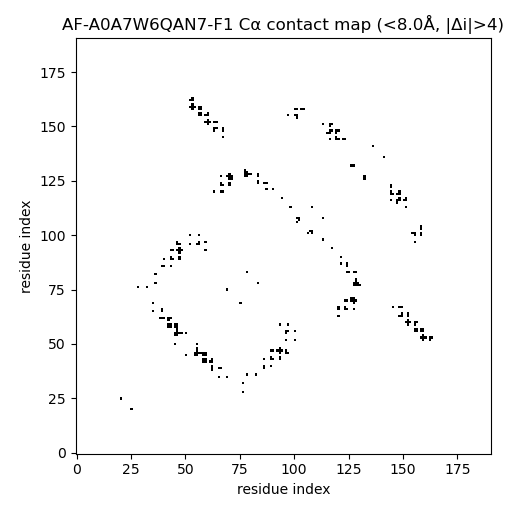.307E+00  Aquifex aeolicus VF5
  8ip4-assembly1_A  TM=2.268E-01  e=2.809E+00  Homo sapiens